Protein AF-A0A7J6SVW3-F1 (afdb_monomer_lite)

Sequence (316 aa):
EARQYRASSAKGVVKLRLVCRMKNTTDEPPAPLHPDLCCTFPLPIARCPMDVSCKRLHSVVDSRSIPSPIATLNELSSGVPDLGVMGLHAVHLSLFAITAFVVGAEQRPRMHFNDSTGELKILVFSDLHYGEGEDKDRRSDAFQRKMLEAEKPDMVVFNGDAYSDYSAPETCKGSGDCTEWFEAQWGRFTSAVRQLQIPYAFTLGNHDHLPAGVKPDGKSVITYDSTHSGWSLSREASPGVSGGSVYYVPVYENSTAKGRPTGVLWMLDSGKENCMGLKGWGCATEDQIEWFKSQADSDELKGVQGIVFVHIPLQE

Secondary structure (DSSP, 8-state):
------------EEEEEEEE-------PPPP---GGG-EEE-SS------------------------------------------------------------------EE--TTT-EEEEEEEE---BTS-HHHHHHHHHHHHHHHHHH--SEEEEES-SB-GGGS-HHHHHHT--HHHHHHHHHHHTHHHHHTT--EEEE--TTSSPPBTB---HHHHHHHHHHH-TTB---PPPTT-SSS--EEEEEESSTT--S--SEEEEEE---SB-GGG-SSB----HHHHHHHHHHHTSTTTTT-EEEEEESSPPP-

pLDDT: mean 72.82, std 28.17, range [21.48, 98.56]

InterPro domains:
  IPR004843 Calcineurin-like, phosphoesterase domain [PF00149] (120-227)
  IPR029052 Metallo-dependent phosphatase-like [G3DSA:3.60.21.10] (119-316)
  IPR029052 Metallo-dependent phosphatase-like [SSF56300] (119-314)

Structure (mmCIF, N/CA/C/O backbone):
data_AF-A0A7J6SVW3-F1
#
_entry.id   AF-A0A7J6SVW3-F1
#
loop_
_atom_site.group_PDB
_atom_site.id
_atom_site.type_symbol
_atom_site.label_atom_id
_atom_site.label_alt_id
_atom_site.label_comp_id
_atom_site.label_asym_id
_atom_site.label_entity_id
_atom_site.label_seq_id
_atom_site.pdbx_PDB_ins_code
_atom_site.Cartn_x
_atom_site.Cartn_y
_atom_site.Cartn_z
_atom_site.occupancy
_atom_site.B_iso_or_equiv
_atom_site.auth_seq_id
_atom_site.auth_comp_id
_atom_site.auth_asym_id
_atom_site.auth_atom_id
_atom_site.pdbx_PDB_model_num
ATOM 1 N N . GLU A 1 1 ? 9.008 -19.829 30.358 1.00 28.06 1 GLU A N 1
ATOM 2 C CA . GLU A 1 1 ? 7.898 -19.566 31.298 1.00 28.06 1 GLU A CA 1
ATOM 3 C C . GLU A 1 1 ? 7.010 -18.466 30.725 1.00 28.06 1 GLU A C 1
ATOM 5 O O . GLU A 1 1 ? 7.375 -17.302 30.783 1.00 28.06 1 GLU A O 1
ATOM 10 N N . ALA A 1 2 ? 5.899 -18.818 30.074 1.00 22.55 2 ALA A N 1
ATOM 11 C CA . ALA A 1 2 ? 4.993 -17.833 29.479 1.00 22.55 2 ALA A CA 1
ATOM 12 C C . ALA A 1 2 ? 3.789 -17.634 30.407 1.00 22.55 2 ALA A C 1
ATOM 14 O O . ALA A 1 2 ? 2.952 -18.523 30.556 1.00 22.55 2 ALA A O 1
ATOM 15 N N . ARG A 1 3 ? 3.731 -16.475 31.072 1.00 21.48 3 ARG A N 1
ATOM 16 C CA . ARG A 1 3 ? 2.563 -16.057 31.852 1.00 21.48 3 ARG A CA 1
ATOM 17 C C . ARG A 1 3 ? 1.426 -15.698 30.898 1.00 21.48 3 ARG A C 1
ATOM 19 O O . ARG A 1 3 ? 1.565 -14.834 30.040 1.00 21.48 3 ARG A O 1
ATOM 26 N N . GLN A 1 4 ? 0.301 -16.374 31.083 1.00 21.73 4 GLN A N 1
ATOM 27 C CA . GLN A 1 4 ? -0.950 -16.166 30.368 1.00 21.73 4 GLN A CA 1
ATOM 28 C C . GLN A 1 4 ? -1.568 -14.823 30.802 1.00 21.73 4 GLN A C 1
ATOM 30 O O . GLN A 1 4 ? -2.078 -14.708 31.914 1.00 21.73 4 GLN A O 1
ATOM 35 N N . TYR A 1 5 ? -1.537 -13.806 29.940 1.00 23.72 5 TYR A N 1
ATOM 36 C CA . TYR A 1 5 ? -2.405 -12.637 30.088 1.00 23.72 5 TYR A CA 1
ATOM 37 C C . TYR A 1 5 ? -3.711 -12.911 29.336 1.00 23.72 5 TYR A C 1
ATOM 39 O O . TYR A 1 5 ? -3.749 -12.922 28.108 1.00 23.72 5 TYR A O 1
ATOM 47 N N . ARG A 1 6 ? -4.797 -13.155 30.081 1.00 25.78 6 ARG A N 1
ATOM 48 C CA . ARG A 1 6 ? -6.164 -13.045 29.553 1.00 25.78 6 ARG A CA 1
ATOM 49 C C . ARG A 1 6 ? -6.477 -11.556 29.397 1.00 25.78 6 ARG A C 1
ATOM 51 O O . ARG A 1 6 ? -6.753 -10.894 30.392 1.00 25.78 6 ARG A O 1
ATOM 58 N N . ALA A 1 7 ? -6.446 -11.045 28.170 1.00 27.44 7 ALA A N 1
ATOM 59 C CA . ALA A 1 7 ? -7.097 -9.785 27.826 1.00 27.44 7 ALA A CA 1
ATOM 60 C C . ALA A 1 7 ? -8.502 -10.098 27.296 1.00 27.44 7 ALA A C 1
ATOM 62 O O . ALA A 1 7 ? -8.666 -10.833 26.323 1.00 27.44 7 ALA A O 1
ATOM 63 N N . SER A 1 8 ? -9.517 -9.604 28.003 1.00 30.91 8 SER A N 1
ATOM 64 C CA . SER A 1 8 ? -10.919 -9.701 27.616 1.00 30.91 8 SER A CA 1
ATOM 65 C C . SER A 1 8 ? -11.260 -8.718 26.494 1.00 30.91 8 SER A C 1
ATOM 67 O O . SER A 1 8 ? -10.759 -7.599 26.483 1.00 30.91 8 SER A O 1
ATOM 69 N N . SER A 1 9 ? -12.205 -9.146 25.652 1.00 34.72 9 SER A N 1
ATOM 70 C CA . SER A 1 9 ? -13.065 -8.366 24.749 1.00 34.72 9 SER A CA 1
ATOM 71 C C . SER A 1 9 ? -12.415 -7.640 23.563 1.00 34.72 9 SER A C 1
ATOM 73 O O . SER A 1 9 ? -12.318 -6.418 23.561 1.00 34.72 9 SER A O 1
ATOM 75 N N . ALA A 1 10 ? -12.135 -8.378 22.486 1.00 37.16 10 ALA A N 1
ATOM 76 C CA . ALA A 1 10 ? -12.295 -7.852 21.129 1.00 37.16 10 ALA A CA 1
ATOM 77 C C . ALA A 1 10 ? -13.561 -8.492 20.530 1.00 37.16 10 ALA A C 1
ATOM 79 O O . ALA A 1 10 ? -13.628 -9.710 20.378 1.00 37.16 10 ALA A O 1
ATOM 80 N N . LYS A 1 11 ? -14.607 -7.694 20.281 1.00 47.22 11 LYS A N 1
ATOM 81 C CA . LYS A 1 11 ? -15.905 -8.142 19.735 1.00 47.22 11 LYS A CA 1
ATOM 82 C C . LYS A 1 11 ? -15.939 -8.060 18.199 1.00 47.22 11 LYS A C 1
ATOM 84 O O . LYS A 1 11 ? -16.872 -7.503 17.636 1.00 47.22 11 LYS A O 1
ATOM 89 N N . GLY A 1 12 ? -14.929 -8.599 17.521 1.00 44.97 12 GLY A N 1
ATOM 90 C CA . GLY A 1 12 ? -14.892 -8.627 16.058 1.00 44.97 12 GLY A CA 1
ATOM 91 C C . GLY A 1 12 ? -14.112 -9.823 15.527 1.00 44.97 12 GLY A C 1
ATOM 92 O O . GLY A 1 12 ? -13.130 -10.240 16.140 1.00 44.97 12 GLY A O 1
ATOM 93 N N . VAL A 1 13 ? -14.559 -10.395 14.408 1.00 59.03 13 VAL A N 1
ATOM 94 C CA . VAL A 1 13 ? -13.894 -11.525 13.738 1.00 59.03 13 VAL A CA 1
ATOM 95 C C . VAL A 1 13 ? -13.326 -11.047 12.407 1.00 59.03 13 VAL A C 1
ATOM 97 O O . VAL A 1 13 ? -14.054 -10.544 11.556 1.00 59.03 13 VAL A O 1
ATOM 100 N N . VAL A 1 14 ? -12.022 -11.219 12.194 1.00 51.22 14 VAL A N 1
ATOM 101 C CA . VAL A 1 14 ? -11.419 -10.964 10.879 1.00 51.22 14 VAL A CA 1
ATOM 102 C C . VAL A 1 14 ? -11.479 -12.247 10.058 1.00 51.22 14 VAL A C 1
ATOM 104 O O . VAL A 1 14 ? -11.006 -13.298 10.499 1.00 51.22 14 VAL A O 1
ATOM 107 N N . LYS A 1 15 ? -12.056 -12.161 8.858 1.00 54.28 15 LYS A N 1
ATOM 108 C CA . LYS A 1 15 ? -12.012 -13.234 7.860 1.00 54.28 15 LYS A CA 1
ATOM 109 C C . LYS A 1 15 ? -11.012 -12.858 6.786 1.00 54.28 15 LYS A C 1
ATOM 111 O O . LYS A 1 15 ? -11.241 -11.923 6.017 1.00 54.28 15 LYS A O 1
ATOM 116 N N . LEU A 1 16 ? -9.914 -13.605 6.749 1.00 48.97 16 LEU A N 1
ATOM 117 C CA . LEU A 1 16 ? -8.880 -13.443 5.743 1.00 48.97 16 LEU A CA 1
ATOM 118 C C . LEU A 1 16 ? -9.050 -14.518 4.674 1.00 48.97 16 LEU A C 1
ATOM 120 O O . LEU A 1 16 ? -9.064 -15.714 4.977 1.00 48.97 16 LEU A O 1
ATOM 124 N N . ARG A 1 17 ? -9.143 -14.085 3.419 1.00 56.34 17 ARG A N 1
ATOM 125 C CA . ARG A 1 17 ? -9.023 -14.972 2.265 1.00 56.34 17 ARG A CA 1
ATOM 126 C C . ARG A 1 17 ? -7.822 -14.522 1.445 1.00 56.34 17 ARG A C 1
ATOM 128 O O . ARG A 1 17 ? -7.855 -13.473 0.801 1.00 56.34 17 ARG A O 1
ATOM 135 N N . LEU A 1 18 ? -6.753 -15.313 1.525 1.00 50.59 18 LEU A N 1
ATOM 136 C CA . LEU A 1 18 ? -5.546 -15.109 0.735 1.00 50.59 18 LEU A CA 1
ATOM 137 C C . LEU A 1 18 ? -5.783 -15.660 -0.670 1.00 50.59 18 LEU A C 1
ATOM 139 O O . LEU A 1 18 ? -6.175 -16.818 -0.826 1.00 50.59 18 LEU A O 1
ATOM 143 N N . VAL A 1 19 ? -5.552 -14.833 -1.684 1.00 52.00 19 VAL A N 1
ATOM 144 C CA . VAL A 1 19 ? -5.755 -15.214 -3.076 1.00 52.00 19 VAL A CA 1
ATOM 145 C C . VAL A 1 19 ? -4.479 -14.925 -3.860 1.00 52.00 19 VAL A C 1
ATOM 147 O O . VAL A 1 19 ? -4.214 -13.797 -4.266 1.00 52.00 19 VAL A O 1
ATOM 150 N N . CYS A 1 20 ? -3.680 -15.970 -4.072 1.00 39.56 20 CYS A N 1
ATOM 151 C CA . CYS A 1 20 ? -2.433 -15.897 -4.833 1.00 39.56 20 CYS A CA 1
ATOM 152 C C . CYS A 1 20 ? -2.634 -16.428 -6.256 1.00 39.56 20 CYS A C 1
ATOM 154 O O . CYS A 1 20 ? -3.294 -17.452 -6.467 1.00 39.56 20 CYS A O 1
ATOM 156 N N . ARG A 1 21 ? -2.015 -15.773 -7.241 1.00 39.91 21 ARG A N 1
ATOM 157 C CA . ARG A 1 21 ? -1.905 -16.306 -8.602 1.00 39.91 21 ARG A CA 1
ATOM 158 C C . ARG A 1 21 ? -0.753 -17.310 -8.645 1.00 39.91 21 ARG A C 1
ATOM 160 O O . ARG A 1 21 ? 0.403 -16.932 -8.503 1.00 39.91 21 ARG A O 1
ATOM 167 N N . MET A 1 22 ? -1.039 -18.593 -8.874 1.00 30.12 22 MET A N 1
ATOM 168 C CA . MET A 1 22 ? 0.035 -19.567 -9.102 1.00 30.12 22 MET A CA 1
ATOM 169 C C . MET A 1 22 ? 0.735 -19.282 -10.436 1.00 30.12 22 MET A C 1
ATOM 171 O O . MET A 1 22 ? 0.109 -19.253 -11.498 1.00 30.12 22 MET A O 1
ATOM 175 N N . LYS A 1 23 ? 2.054 -19.092 -10.380 1.00 31.28 23 LYS A N 1
ATOM 176 C CA . LYS A 1 23 ? 2.930 -18.961 -11.546 1.00 31.28 23 LYS A CA 1
ATOM 177 C C . LYS A 1 23 ? 3.113 -20.355 -12.173 1.00 31.28 23 LYS A C 1
ATOM 179 O O . LYS A 1 23 ? 4.082 -21.034 -11.862 1.00 31.28 23 LYS A O 1
ATOM 184 N N . ASN A 1 24 ? 2.182 -20.824 -13.017 1.00 39.78 24 ASN A N 1
ATOM 185 C CA . ASN A 1 24 ? 2.558 -21.732 -14.111 1.00 39.78 24 ASN A CA 1
ATOM 186 C C . ASN A 1 24 ? 1.546 -21.877 -15.261 1.00 39.78 24 ASN A C 1
ATOM 188 O O . ASN A 1 24 ? 0.360 -22.122 -15.080 1.00 39.78 24 ASN A O 1
ATOM 192 N N . THR A 1 25 ? 2.128 -21.730 -16.449 1.00 41.03 25 THR A N 1
ATOM 193 C CA . THR A 1 25 ? 1.867 -22.370 -17.745 1.00 41.03 25 THR A CA 1
ATOM 194 C C . THR A 1 25 ? 0.800 -23.476 -17.784 1.00 41.03 25 THR A C 1
ATOM 196 O O . THR A 1 25 ? 1.071 -24.625 -17.460 1.00 41.03 25 THR A O 1
ATOM 199 N N . THR A 1 26 ? -0.408 -23.153 -18.244 1.00 36.66 26 THR A N 1
ATOM 200 C CA . THR A 1 26 ? -1.247 -23.923 -19.198 1.00 36.66 26 THR A CA 1
ATOM 201 C C . THR A 1 26 ? -2.630 -23.269 -19.283 1.00 36.66 26 THR A C 1
ATOM 203 O O . THR A 1 26 ? -3.116 -22.703 -18.307 1.00 36.66 26 THR A O 1
ATOM 206 N N . ASP A 1 27 ? -3.235 -23.293 -20.471 1.00 37.44 27 ASP A N 1
ATOM 207 C CA . ASP A 1 27 ? -4.508 -22.641 -20.826 1.00 37.44 27 ASP A CA 1
ATOM 208 C C . ASP A 1 27 ? -5.762 -23.323 -20.236 1.00 37.44 27 ASP A C 1
ATOM 210 O O . ASP A 1 27 ? -6.804 -23.394 -20.888 1.00 37.44 27 ASP A O 1
ATOM 214 N N . GLU A 1 28 ? -5.700 -23.824 -19.001 1.00 33.78 28 GLU A N 1
ATOM 215 C CA . GLU A 1 28 ? -6.881 -24.360 -18.319 1.00 33.78 28 GLU A CA 1
ATOM 216 C C . GLU A 1 28 ? -7.498 -23.331 -17.356 1.00 33.78 28 GLU A C 1
ATOM 218 O O . GLU A 1 28 ? -6.779 -22.600 -16.664 1.00 33.78 28 GLU A O 1
ATOM 223 N N . PRO A 1 29 ? -8.842 -23.240 -17.287 1.00 33.53 29 PRO A N 1
ATOM 224 C CA . PRO A 1 29 ? -9.504 -22.414 -16.289 1.00 33.53 29 PRO A CA 1
ATOM 225 C C . PRO A 1 29 ? -9.157 -22.931 -14.883 1.00 33.53 29 PRO A C 1
ATOM 227 O O . PRO A 1 29 ? -9.152 -24.144 -14.667 1.00 33.53 29 PRO A O 1
ATOM 230 N N . PRO A 1 30 ? -8.897 -22.046 -13.902 1.00 37.75 30 PRO A N 1
ATOM 231 C CA . PRO A 1 30 ? -8.592 -22.480 -12.547 1.00 37.75 30 PRO A CA 1
ATOM 232 C C . PRO A 1 30 ? -9.765 -23.294 -11.994 1.00 37.75 30 PRO A C 1
ATOM 234 O O . PRO A 1 30 ? -10.906 -22.817 -11.967 1.00 37.75 30 PRO A O 1
ATOM 237 N N . ALA A 1 31 ? -9.481 -24.522 -11.552 1.00 32.53 31 ALA A N 1
ATOM 238 C CA . ALA A 1 31 ? -10.431 -25.319 -10.789 1.00 32.53 31 ALA A CA 1
ATOM 239 C C . ALA A 1 31 ? -10.893 -24.516 -9.556 1.00 32.53 31 ALA A C 1
ATOM 241 O O . ALA A 1 31 ? -10.090 -23.773 -8.979 1.00 32.53 31 ALA A O 1
ATOM 242 N N . PRO A 1 32 ? -12.166 -24.628 -9.134 1.00 32.53 32 PRO A N 1
ATOM 243 C CA . PRO A 1 32 ? -12.613 -23.997 -7.902 1.00 32.53 32 PRO A CA 1
ATOM 244 C C . PRO A 1 32 ? -11.759 -24.514 -6.737 1.00 32.53 32 PRO A C 1
ATOM 246 O O . PRO A 1 32 ? -11.792 -25.697 -6.403 1.00 32.53 32 PRO A O 1
ATOM 249 N N . LEU A 1 33 ? -10.962 -23.620 -6.148 1.00 37.72 33 LEU A N 1
ATOM 250 C CA . LEU A 1 33 ? -10.212 -23.899 -4.928 1.00 37.72 33 LEU A CA 1
ATOM 251 C C . LEU A 1 33 ? -11.204 -24.230 -3.805 1.00 37.72 33 LEU A C 1
ATOM 253 O O . LEU A 1 33 ? -12.215 -23.546 -3.630 1.00 37.72 33 LEU A O 1
ATOM 257 N N . HIS A 1 34 ? -10.906 -25.313 -3.085 1.00 31.50 34 HIS A N 1
ATOM 258 C CA . HIS A 1 34 ? -11.719 -25.880 -2.010 1.00 31.50 34 HIS A CA 1
ATOM 259 C C . HIS A 1 34 ? -12.142 -24.790 -0.997 1.00 31.50 34 HIS A C 1
ATOM 261 O O . HIS A 1 34 ? -11.327 -23.921 -0.671 1.00 31.50 34 HIS A O 1
ATOM 267 N N . PRO A 1 35 ? -13.378 -24.816 -0.461 1.00 32.94 35 PRO A N 1
ATOM 268 C CA . PRO A 1 35 ? -13.885 -23.807 0.482 1.00 32.94 35 PRO A CA 1
ATOM 269 C C . PRO A 1 35 ? -13.063 -23.648 1.781 1.00 32.94 35 PRO A C 1
ATOM 271 O O . PRO A 1 35 ? -13.247 -22.659 2.488 1.00 32.94 35 PRO A O 1
ATOM 274 N N . ASP A 1 36 ? -12.116 -24.548 2.057 1.00 30.86 36 ASP A N 1
ATOM 275 C CA . ASP A 1 36 ? -11.343 -24.606 3.306 1.00 30.86 36 ASP A CA 1
ATOM 276 C C . ASP A 1 36 ? -10.086 -23.712 3.352 1.00 30.86 36 ASP A C 1
ATOM 278 O O . ASP A 1 36 ? -9.366 -23.721 4.344 1.00 30.86 36 ASP A O 1
ATOM 282 N N . LEU A 1 37 ? -9.832 -22.878 2.336 1.00 33.72 37 LEU A N 1
ATOM 283 C CA . LEU A 1 37 ? -8.827 -21.793 2.408 1.00 33.72 37 LEU A CA 1
ATOM 284 C C . LEU A 1 37 ? -9.374 -20.503 3.055 1.00 33.72 37 LEU A C 1
ATOM 286 O O . LEU A 1 37 ? -8.798 -19.424 2.926 1.00 33.72 37 LEU A O 1
ATOM 290 N N . CYS A 1 38 ? -10.511 -20.597 3.746 1.00 28.31 38 CYS A N 1
ATOM 291 C CA . CYS A 1 38 ? -11.026 -19.539 4.606 1.00 28.31 38 CYS A CA 1
ATOM 292 C C . CYS A 1 38 ? -10.382 -19.654 5.983 1.00 28.31 38 CYS A C 1
ATOM 294 O O . CYS A 1 38 ? -10.762 -20.502 6.790 1.00 28.31 38 CYS A O 1
ATOM 296 N N . CYS A 1 39 ? -9.439 -18.770 6.288 1.00 32.94 39 CYS A N 1
ATOM 297 C CA . CYS A 1 39 ? -8.934 -18.690 7.640 1.00 32.94 39 CYS A CA 1
ATOM 298 C C . CYS A 1 39 ? -9.837 -17.786 8.496 1.00 32.94 39 CYS A C 1
ATOM 300 O O . CYS A 1 39 ? -9.802 -16.559 8.399 1.00 32.94 39 CYS A O 1
ATOM 302 N N . THR A 1 40 ? -10.667 -18.398 9.343 1.00 30.45 40 THR A N 1
ATOM 303 C CA . THR A 1 40 ? -11.365 -17.725 10.449 1.00 30.45 40 THR A CA 1
ATOM 304 C C . THR A 1 40 ? -10.508 -17.819 11.704 1.00 30.45 40 THR A C 1
ATOM 306 O O . THR A 1 40 ? -10.342 -18.912 12.245 1.00 30.45 40 THR A O 1
ATOM 309 N N . PHE A 1 41 ? -9.973 -16.695 12.182 1.00 34.81 41 PHE A N 1
ATOM 310 C CA . PHE A 1 41 ? -9.073 -16.689 13.335 1.00 34.81 41 PHE A CA 1
ATOM 311 C C . PHE A 1 41 ? -9.654 -15.896 14.515 1.00 34.81 41 PHE A C 1
ATOM 313 O O . PHE A 1 41 ? -9.773 -14.673 14.427 1.00 34.81 41 PHE A O 1
ATOM 320 N N . PRO A 1 42 ? -9.959 -16.542 15.655 1.00 32.62 42 PRO A N 1
ATOM 321 C CA . PRO A 1 42 ? -9.926 -15.864 16.942 1.00 32.62 42 PRO A CA 1
ATOM 322 C C . PRO A 1 42 ? -8.455 -15.683 17.348 1.00 32.62 42 PRO A C 1
ATOM 324 O O . PRO A 1 42 ? -7.716 -16.651 17.510 1.00 32.62 42 PRO A O 1
ATOM 327 N N . LEU A 1 43 ? -8.009 -14.437 17.481 1.00 36.34 43 LEU A N 1
ATOM 328 C CA . LEU A 1 43 ? -6.659 -14.084 17.942 1.00 36.34 43 LEU A CA 1
ATOM 329 C C . LEU A 1 43 ? -6.466 -14.628 19.378 1.00 36.34 43 LEU A C 1
ATOM 331 O O . LEU A 1 43 ? -7.311 -14.347 20.232 1.00 36.34 43 LEU A O 1
ATOM 335 N N . PRO A 1 44 ? -5.412 -15.424 19.671 1.00 39.22 44 PRO A N 1
ATOM 336 C CA . PRO A 1 44 ? -4.023 -14.987 19.524 1.00 39.22 44 PRO A CA 1
ATOM 337 C C . PRO A 1 44 ? -3.077 -16.054 18.925 1.00 39.22 44 PRO A C 1
ATOM 339 O O . PRO A 1 44 ? -2.983 -17.165 19.428 1.00 39.22 44 PRO A O 1
ATOM 342 N N . ILE A 1 45 ? -2.300 -15.656 17.911 1.00 37.81 45 ILE A N 1
ATOM 343 C CA . ILE A 1 45 ? -1.120 -16.357 17.357 1.00 37.81 45 ILE A CA 1
ATOM 344 C C . ILE A 1 45 ? -1.382 -17.796 16.863 1.00 37.81 45 ILE A C 1
ATOM 346 O O . ILE A 1 45 ? -1.357 -18.753 17.634 1.00 37.81 45 ILE A O 1
ATOM 350 N N . ALA A 1 46 ? -1.485 -17.978 15.543 1.00 30.66 46 ALA A N 1
ATOM 351 C CA . ALA A 1 46 ? -1.298 -19.285 14.910 1.00 30.66 46 ALA A CA 1
ATOM 352 C C . ALA A 1 46 ? -0.710 -19.149 13.495 1.00 30.66 46 ALA A C 1
ATOM 354 O O . ALA A 1 46 ? -1.116 -18.284 12.724 1.00 30.66 46 ALA A O 1
ATOM 355 N N . ARG A 1 47 ? 0.271 -20.010 13.194 1.00 36.25 47 ARG A N 1
ATOM 356 C CA . ARG A 1 47 ? 0.970 -20.151 11.906 1.00 36.25 47 ARG A CA 1
ATOM 357 C C . ARG A 1 47 ? 0.079 -20.865 10.882 1.00 36.25 47 ARG A C 1
ATOM 359 O O . ARG A 1 47 ? -0.617 -21.810 11.251 1.00 36.25 47 ARG A O 1
ATOM 366 N N . CYS A 1 48 ? 0.169 -20.492 9.606 1.00 28.12 48 CYS A N 1
ATOM 367 C CA . CYS A 1 48 ? -0.333 -21.331 8.514 1.00 28.12 48 CYS A CA 1
ATOM 368 C C . CYS A 1 48 ? 0.637 -22.504 8.283 1.00 28.12 48 CYS A C 1
ATOM 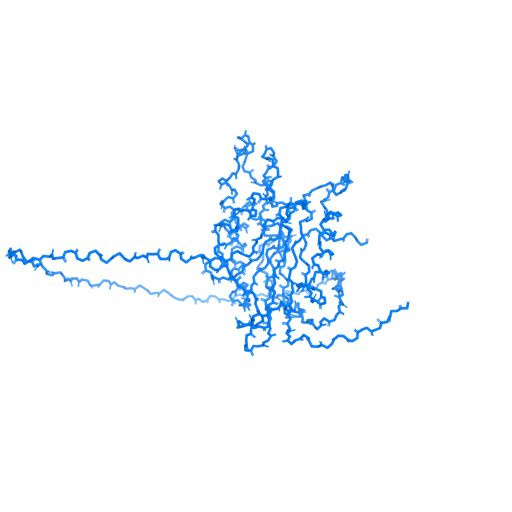370 O O . CYS A 1 48 ? 1.824 -22.256 8.074 1.00 28.12 48 CYS A O 1
ATOM 372 N N . PRO A 1 49 ? 0.183 -23.769 8.294 1.00 28.53 49 PRO A N 1
ATOM 373 C CA . PRO A 1 49 ? 1.014 -24.882 7.857 1.00 28.53 49 PRO A CA 1
ATOM 374 C C . PRO A 1 49 ? 1.110 -24.862 6.325 1.00 28.53 49 PRO A C 1
ATOM 376 O O . PRO A 1 49 ? 0.168 -25.242 5.633 1.00 28.53 49 PRO A O 1
ATOM 379 N N . MET A 1 50 ? 2.243 -24.411 5.785 1.00 29.59 50 MET A N 1
ATOM 380 C CA . MET A 1 50 ? 2.611 -24.699 4.398 1.00 29.59 50 MET A CA 1
ATOM 381 C C . MET A 1 50 ? 3.310 -26.056 4.348 1.00 29.59 50 MET A C 1
ATOM 383 O O . MET A 1 50 ? 4.527 -26.141 4.449 1.00 29.59 50 MET A O 1
ATOM 387 N N . ASP A 1 51 ? 2.531 -27.123 4.193 1.00 28.89 51 ASP A N 1
ATOM 388 C CA . ASP A 1 51 ? 3.059 -28.387 3.685 1.00 28.89 51 ASP A CA 1
ATOM 389 C C . ASP A 1 51 ? 1.994 -29.062 2.815 1.00 28.89 51 ASP A C 1
ATOM 391 O O . ASP A 1 51 ? 1.080 -29.723 3.307 1.00 28.89 51 ASP A O 1
ATOM 395 N N . VAL A 1 52 ? 2.065 -28.844 1.499 1.00 29.72 52 VAL A N 1
ATOM 396 C CA . VAL A 1 52 ? 1.299 -29.641 0.534 1.00 29.72 52 VAL A CA 1
ATOM 397 C C . VAL A 1 52 ? 2.256 -30.160 -0.527 1.00 29.72 52 VAL A C 1
ATOM 399 O O . VAL A 1 52 ? 2.470 -29.572 -1.585 1.00 29.72 52 VAL A O 1
ATOM 402 N N . SER A 1 53 ? 2.841 -31.311 -0.206 1.00 24.14 53 SER A N 1
ATOM 403 C CA . SER A 1 53 ? 3.541 -32.175 -1.145 1.00 24.14 53 SER A CA 1
ATOM 404 C C . SER A 1 53 ? 2.579 -32.633 -2.252 1.00 24.14 53 SER A C 1
ATOM 406 O O . SER A 1 53 ? 1.536 -33.240 -2.003 1.00 24.14 53 SER A O 1
ATOM 408 N N . CYS A 1 54 ? 2.928 -32.316 -3.496 1.00 22.84 54 CYS A N 1
ATOM 409 C CA . CYS A 1 54 ? 2.122 -32.563 -4.683 1.00 22.84 54 CYS A CA 1
ATOM 410 C C . CYS A 1 54 ? 2.122 -34.065 -5.036 1.00 22.84 54 CYS A C 1
ATOM 412 O O . CYS A 1 54 ? 3.128 -34.599 -5.506 1.00 22.84 54 CYS A O 1
ATOM 414 N N . LYS A 1 55 ? 0.998 -34.768 -4.831 1.00 23.23 55 LYS A N 1
ATOM 415 C CA . LYS A 1 55 ? 0.779 -36.123 -5.369 1.00 23.23 55 LYS A CA 1
ATOM 416 C C . LYS A 1 55 ? -0.298 -36.101 -6.450 1.00 23.23 55 LYS A C 1
ATOM 418 O O . LYS A 1 55 ? -1.451 -35.774 -6.194 1.00 23.23 55 LYS A O 1
ATOM 423 N N . ARG A 1 56 ? 0.121 -36.483 -7.663 1.00 24.53 56 ARG A N 1
ATOM 424 C CA . ARG A 1 56 ? -0.707 -36.696 -8.858 1.00 24.53 56 ARG A CA 1
ATOM 425 C C . ARG A 1 56 ? -1.887 -37.618 -8.560 1.00 24.53 56 ARG A C 1
ATOM 427 O O . ARG A 1 56 ? -1.681 -38.741 -8.104 1.00 24.53 56 ARG A O 1
ATOM 434 N N . LEU A 1 57 ? -3.079 -37.199 -8.964 1.00 23.55 57 LEU A N 1
ATOM 435 C CA . LEU A 1 57 ? -4.207 -38.090 -9.217 1.00 23.55 57 LEU A CA 1
ATOM 436 C C . LEU A 1 57 ? -4.675 -37.868 -10.656 1.00 23.55 57 LEU A C 1
ATOM 438 O O . LEU A 1 57 ? -5.121 -36.789 -11.029 1.00 23.55 57 LEU A O 1
ATOM 442 N N . HIS A 1 58 ? -4.495 -38.906 -11.472 1.00 25.67 58 HIS A N 1
ATOM 443 C CA . HIS A 1 58 ? -5.099 -39.038 -12.791 1.00 25.67 58 HIS A CA 1
ATOM 444 C C . HIS A 1 58 ? -6.590 -39.358 -12.630 1.00 25.67 58 HIS A C 1
ATOM 446 O O . HIS A 1 58 ? -6.911 -40.343 -11.970 1.00 25.67 58 HIS A O 1
ATOM 452 N N . SER A 1 59 ? -7.472 -38.642 -13.331 1.00 24.75 59 SER A N 1
ATOM 453 C CA . SER A 1 59 ? -8.685 -39.251 -13.893 1.00 24.75 59 SER A CA 1
ATOM 454 C C . SER A 1 59 ? -9.307 -38.391 -14.995 1.00 24.75 59 SER A C 1
ATOM 456 O O . SER A 1 59 ? -9.598 -37.215 -14.808 1.00 24.75 59 SER A O 1
ATOM 458 N N . VAL A 1 60 ? -9.501 -39.054 -16.129 1.00 25.58 60 VAL A N 1
ATOM 459 C CA . VAL A 1 60 ? -10.219 -38.699 -17.361 1.00 25.58 60 VAL A CA 1
ATOM 460 C C . VAL A 1 60 ? -11.724 -38.567 -17.107 1.00 25.58 60 VAL A C 1
ATOM 462 O O . VAL A 1 60 ? -12.222 -39.458 -16.433 1.00 25.58 60 VAL A O 1
ATOM 465 N N . VAL A 1 61 ? -12.435 -37.594 -17.717 1.00 24.20 61 VAL A N 1
ATOM 466 C CA . VAL A 1 61 ? -13.771 -37.767 -18.360 1.00 24.20 61 VAL A CA 1
ATOM 467 C C . VAL A 1 61 ? -14.009 -36.691 -19.448 1.00 24.20 61 VAL A C 1
ATOM 469 O O . VAL A 1 61 ? -13.557 -35.557 -19.344 1.00 24.20 61 VAL A O 1
ATOM 472 N N . ASP A 1 62 ? -14.703 -37.155 -20.489 1.00 23.59 62 ASP A N 1
ATOM 473 C CA . ASP A 1 62 ? -15.046 -36.681 -21.835 1.00 23.59 62 ASP A CA 1
ATOM 474 C C . ASP A 1 62 ? -16.159 -35.590 -21.928 1.00 23.59 62 ASP A C 1
ATOM 476 O O . ASP A 1 62 ? -16.697 -35.104 -20.939 1.00 23.59 62 ASP A O 1
ATOM 480 N N . SER A 1 63 ? -16.472 -35.231 -23.174 1.00 25.78 63 SER A N 1
ATOM 481 C CA . SER A 1 63 ? -16.962 -33.995 -23.794 1.00 25.78 63 SER A CA 1
ATOM 482 C C . SER A 1 63 ? -18.476 -33.895 -24.106 1.00 25.78 63 SER A C 1
ATOM 484 O O . SER A 1 63 ? -19.191 -34.895 -24.085 1.00 25.78 63 SER A O 1
ATOM 486 N N . ARG A 1 64 ? -18.879 -32.689 -24.590 1.00 23.77 64 ARG A N 1
ATOM 487 C CA . ARG A 1 64 ? -20.130 -32.266 -25.311 1.00 23.77 64 ARG A CA 1
ATOM 488 C C . ARG A 1 64 ? -21.254 -31.748 -24.381 1.00 23.77 64 ARG A C 1
ATOM 490 O O . ARG A 1 64 ? -21.441 -32.300 -23.312 1.00 23.77 64 ARG A O 1
ATOM 497 N N . SER A 1 65 ? -22.028 -30.680 -24.650 1.00 25.66 65 SER A N 1
ATOM 498 C CA . SER A 1 65 ? -22.544 -30.072 -25.900 1.00 25.66 65 SER A CA 1
ATOM 499 C C . SER A 1 65 ? -23.175 -28.662 -25.677 1.00 25.66 65 SER A C 1
ATOM 501 O O . SER A 1 65 ? -23.668 -28.363 -24.596 1.00 25.66 65 SER A O 1
ATOM 503 N N . ILE A 1 66 ? -23.175 -27.853 -26.752 1.00 26.45 66 ILE A N 1
ATOM 504 C CA . ILE A 1 66 ? -23.779 -26.516 -27.079 1.00 26.45 66 ILE A CA 1
ATOM 505 C C . ILE A 1 66 ? -25.347 -26.634 -27.157 1.00 26.45 66 ILE A C 1
ATOM 507 O O . ILE A 1 66 ? -25.757 -27.779 -27.371 1.00 26.45 66 ILE A O 1
ATOM 511 N N . PRO A 1 67 ? -26.257 -25.603 -27.029 1.00 32.22 67 PRO A N 1
ATOM 512 C CA . PRO A 1 67 ? -26.275 -24.331 -27.796 1.00 32.22 67 PRO A CA 1
ATOM 513 C C . PRO A 1 67 ? -26.893 -23.023 -27.221 1.00 32.22 67 PRO A C 1
ATOM 515 O O . PRO A 1 67 ? -27.624 -23.000 -26.237 1.00 32.22 67 PRO A O 1
ATOM 518 N N . SER A 1 68 ? -26.591 -21.927 -27.943 1.00 28.69 68 SER A N 1
ATOM 519 C CA . SER A 1 68 ? -27.150 -20.554 -27.902 1.00 28.69 68 SER A CA 1
ATOM 520 C C . SER A 1 68 ? -28.602 -20.444 -28.413 1.00 28.69 68 SER A C 1
ATOM 522 O O . SER A 1 68 ? -29.107 -21.388 -29.024 1.00 28.69 68 SER A O 1
ATOM 524 N N . PRO A 1 69 ? -29.236 -19.254 -28.295 1.00 33.22 69 PRO A N 1
ATOM 525 C CA . PRO A 1 69 ? -29.668 -18.567 -29.523 1.00 33.22 69 PRO A CA 1
ATOM 526 C C . PRO A 1 69 ? -29.584 -17.021 -29.528 1.00 33.22 69 PRO A C 1
ATOM 528 O O . PRO A 1 69 ? -29.518 -16.349 -28.503 1.00 33.22 69 PRO A O 1
ATOM 531 N N . ILE A 1 70 ? -29.613 -16.514 -30.764 1.00 27.62 70 ILE A N 1
ATOM 532 C CA . ILE A 1 70 ? -29.677 -15.132 -31.267 1.00 27.62 70 ILE A CA 1
ATOM 533 C C . ILE A 1 70 ? -31.129 -14.615 -31.248 1.00 27.62 70 ILE A C 1
ATOM 535 O O . ILE A 1 70 ? -32.037 -15.389 -31.547 1.00 27.62 70 ILE A O 1
ATOM 539 N N . ALA A 1 71 ? -31.339 -13.306 -31.049 1.00 28.08 71 ALA A N 1
ATOM 540 C CA . ALA A 1 71 ? -32.473 -12.578 -31.635 1.00 28.08 71 ALA A CA 1
ATOM 541 C C . ALA A 1 71 ? -32.152 -11.081 -31.833 1.00 28.08 71 ALA A C 1
ATOM 543 O O . ALA A 1 71 ? -31.794 -10.375 -30.895 1.00 28.08 71 ALA A O 1
ATOM 544 N N . THR A 1 72 ? -32.290 -10.622 -33.075 1.00 29.05 72 THR A N 1
ATOM 545 C CA . THR A 1 72 ? -32.368 -9.229 -33.548 1.00 29.05 72 THR A CA 1
ATOM 546 C C . THR A 1 72 ? -33.831 -8.770 -33.603 1.00 29.05 72 THR A C 1
ATOM 548 O O . THR A 1 72 ? -34.702 -9.618 -33.778 1.00 29.05 72 THR A O 1
ATOM 551 N N . LEU A 1 73 ? -34.101 -7.453 -33.533 1.00 28.27 73 LEU A N 1
ATOM 552 C CA . LEU A 1 73 ? -35.139 -6.749 -34.320 1.00 28.27 73 LEU A CA 1
ATOM 553 C C . LEU A 1 73 ? -35.094 -5.213 -34.128 1.00 28.27 73 LEU A C 1
ATOM 555 O O . LEU A 1 73 ? -34.559 -4.709 -33.146 1.00 28.27 73 LEU A O 1
ATOM 559 N N . ASN A 1 74 ? -35.633 -4.522 -35.137 1.00 28.50 74 ASN A N 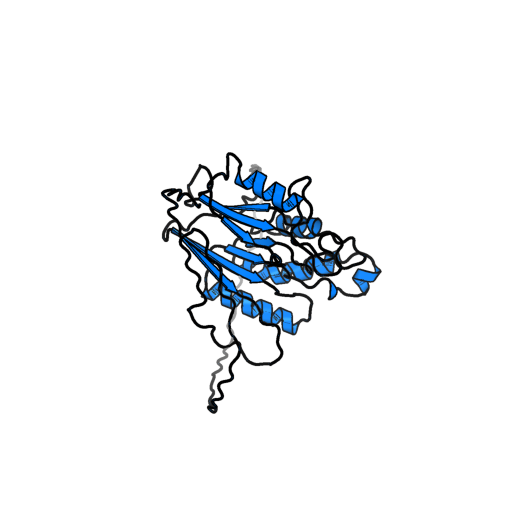1
ATOM 560 C CA . ASN A 1 74 ? -35.399 -3.142 -35.585 1.00 28.50 74 ASN A CA 1
ATOM 561 C C . ASN A 1 74 ? -36.304 -2.041 -34.979 1.00 28.50 74 ASN A C 1
ATOM 563 O O . ASN A 1 74 ? -37.396 -2.313 -34.494 1.00 28.50 74 ASN A O 1
ATOM 567 N N . GLU A 1 75 ? -35.802 -0.807 -35.142 1.00 30.53 75 GLU A N 1
ATOM 568 C CA . GLU A 1 75 ? -36.401 0.530 -35.382 1.00 30.53 75 GLU A CA 1
ATOM 569 C C . GLU A 1 75 ? -37.913 0.829 -35.258 1.00 30.53 75 GLU A C 1
ATOM 571 O O . GLU A 1 75 ? -38.752 0.103 -35.779 1.00 30.53 75 GLU A O 1
ATOM 576 N N . LEU A 1 76 ? -38.204 2.045 -34.745 1.00 28.20 76 LEU A N 1
ATOM 577 C CA . LEU A 1 76 ? -39.234 3.029 -35.176 1.00 28.20 76 LEU A CA 1
ATOM 578 C C . LEU A 1 76 ? -39.012 4.331 -34.355 1.00 28.20 76 LEU A C 1
ATOM 580 O O . LEU A 1 76 ? -39.091 4.303 -33.134 1.00 28.20 76 LEU A O 1
ATOM 584 N N . SER A 1 77 ? -38.445 5.407 -34.915 1.00 26.11 77 SER A N 1
ATOM 585 C CA . SER A 1 77 ? -39.060 6.518 -35.676 1.00 26.11 77 SER A CA 1
ATOM 586 C C . SER A 1 77 ? -39.830 7.590 -34.869 1.00 26.11 77 SER A C 1
ATOM 588 O O . SER A 1 77 ? -40.897 7.336 -34.320 1.00 26.11 77 SER A O 1
ATOM 590 N N . SER A 1 78 ? -39.341 8.833 -35.024 1.00 28.36 78 SER A N 1
ATOM 591 C CA . SER A 1 78 ? -40.052 10.129 -35.124 1.00 28.36 78 SER A CA 1
ATOM 592 C C . SER A 1 78 ? -40.541 10.887 -33.876 1.00 28.36 78 SER A C 1
ATOM 594 O O . SER A 1 78 ? -41.278 10.366 -33.049 1.00 28.36 78 SER A O 1
ATOM 596 N N . GLY A 1 79 ? -40.226 12.195 -33.849 1.00 28.77 79 GLY A N 1
ATOM 597 C CA . GLY A 1 79 ? -41.062 13.217 -33.203 1.00 28.77 79 GLY A CA 1
ATOM 598 C C . GLY A 1 79 ? -40.317 14.362 -32.507 1.00 28.77 79 GLY A C 1
ATOM 599 O O . GLY A 1 79 ? -40.176 14.340 -31.292 1.00 28.77 79 GLY A O 1
ATOM 600 N N . VAL A 1 80 ? -39.921 15.402 -33.249 1.00 33.69 80 VAL A N 1
ATOM 601 C CA . VAL A 1 80 ? -39.610 16.740 -32.703 1.00 33.69 80 VAL A CA 1
ATOM 602 C C . VAL A 1 80 ? -40.660 17.714 -33.234 1.00 33.69 80 VAL A C 1
ATOM 604 O O . VAL A 1 80 ? -40.944 17.668 -34.434 1.00 33.69 80 VAL A O 1
ATOM 607 N N . PRO A 1 81 ? -41.182 18.630 -32.403 1.00 37.09 81 PRO A N 1
ATOM 608 C CA . PRO A 1 81 ? -41.646 19.910 -32.898 1.00 37.09 81 PRO A CA 1
ATOM 609 C C . PRO A 1 81 ? -40.862 21.091 -32.314 1.00 37.09 81 PRO A C 1
ATOM 611 O O . PRO A 1 81 ? -4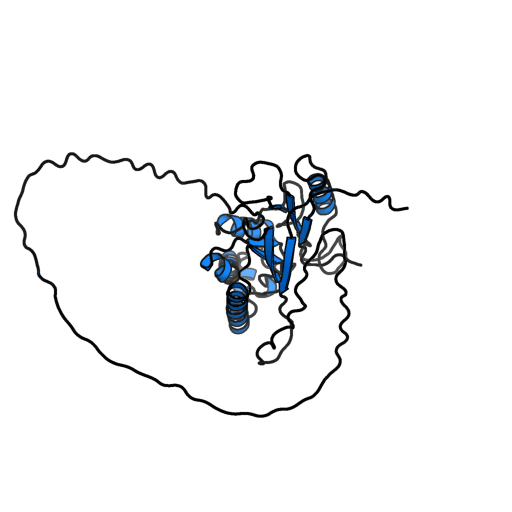0.464 21.133 -31.152 1.00 37.09 81 PRO A O 1
ATOM 614 N N . ASP A 1 82 ? -40.689 22.031 -33.228 1.00 31.25 82 ASP A N 1
ATOM 615 C CA . ASP A 1 82 ? -40.108 23.363 -33.181 1.00 31.25 82 ASP A CA 1
ATOM 616 C C . ASP A 1 82 ? -40.985 24.331 -32.356 1.00 31.25 82 ASP A C 1
ATOM 618 O O . ASP A 1 82 ? -42.214 24.210 -32.366 1.00 31.25 82 ASP A O 1
ATOM 622 N N . LEU A 1 83 ? -40.391 25.310 -31.665 1.00 35.53 83 LEU A N 1
ATOM 623 C CA . LEU A 1 83 ? -41.134 26.382 -30.985 1.00 35.53 83 LEU A CA 1
ATOM 624 C C . LEU A 1 83 ? -40.412 27.724 -31.143 1.00 35.53 83 LEU A C 1
ATOM 626 O O . LEU A 1 83 ? -39.293 27.932 -30.676 1.00 35.53 83 LEU A O 1
ATOM 630 N N . GLY A 1 84 ? -41.112 28.609 -31.852 1.00 30.00 84 GLY A N 1
ATOM 631 C CA . GLY A 1 84 ? -40.680 29.911 -32.328 1.00 30.00 84 GLY A CA 1
ATOM 632 C C . GLY A 1 84 ? -40.395 30.974 -31.265 1.00 30.00 84 GLY A C 1
ATOM 633 O O . GLY A 1 84 ? -40.849 30.943 -30.124 1.00 30.00 84 GLY A O 1
ATOM 634 N N . VAL A 1 85 ? -39.649 31.965 -31.741 1.00 36.84 85 VAL A N 1
ATOM 635 C CA . VAL A 1 85 ? -39.262 33.227 -31.107 1.00 36.84 85 VAL A CA 1
ATOM 636 C C . VAL A 1 85 ? -40.466 34.167 -30.956 1.00 36.84 85 VAL A C 1
ATOM 638 O O . VAL A 1 85 ? -41.165 34.379 -31.940 1.00 36.84 85 VAL A O 1
ATOM 641 N N . MET A 1 86 ? -40.642 34.799 -29.784 1.00 30.20 86 MET A N 1
ATOM 642 C CA . MET A 1 86 ? -41.041 36.216 -29.606 1.00 30.20 86 MET A CA 1
ATOM 643 C C . MET A 1 86 ? -41.265 36.554 -28.118 1.00 30.20 86 MET A C 1
ATOM 645 O O . MET A 1 86 ? -42.013 35.861 -27.439 1.00 30.20 86 MET A O 1
ATOM 649 N N . GLY A 1 87 ? -40.699 37.667 -27.629 1.00 30.84 87 GLY A N 1
ATOM 650 C CA . GLY A 1 87 ? -41.167 38.317 -26.392 1.00 30.84 87 GLY A CA 1
ATOM 651 C C . GLY A 1 87 ? -40.070 38.876 -25.488 1.00 30.84 87 GLY A C 1
ATOM 652 O O . GLY A 1 87 ? -39.483 38.161 -24.688 1.00 30.84 87 GLY A O 1
ATOM 653 N N . LEU A 1 88 ? -39.816 40.175 -25.619 1.00 34.88 88 LEU A N 1
ATOM 654 C CA . LEU A 1 88 ? -38.807 40.961 -24.913 1.00 34.88 88 LEU A CA 1
ATOM 655 C C . LEU A 1 88 ? -39.349 41.471 -23.556 1.00 34.88 88 LEU A C 1
ATOM 657 O O . LEU A 1 88 ? -40.501 41.886 -23.474 1.00 34.88 88 LEU A O 1
ATOM 661 N N . HIS A 1 89 ? -38.457 41.534 -22.559 1.00 36.53 89 HIS A N 1
ATOM 662 C CA . HIS A 1 89 ? -38.537 42.268 -21.280 1.00 36.53 89 HIS A CA 1
ATOM 663 C C . HIS A 1 89 ? -39.278 41.631 -20.089 1.00 36.53 89 HIS A C 1
ATOM 665 O O . HIS A 1 89 ? -40.434 41.929 -19.806 1.00 36.53 89 HIS A O 1
ATOM 671 N N . ALA A 1 90 ? -38.517 40.914 -19.258 1.00 39.16 90 ALA A N 1
ATOM 672 C CA . ALA A 1 90 ? -38.719 40.910 -17.811 1.00 39.16 90 ALA A CA 1
ATOM 673 C C . ALA A 1 90 ? -37.351 40.881 -17.112 1.00 39.16 90 ALA A C 1
ATOM 675 O O . ALA A 1 90 ? -36.433 40.170 -17.510 1.00 39.16 90 ALA A O 1
ATOM 676 N N . VAL A 1 91 ? -37.210 41.744 -16.114 1.00 44.12 91 VAL A N 1
ATOM 677 C CA . VAL A 1 91 ? -35.992 42.051 -15.364 1.00 44.12 91 VAL A CA 1
ATOM 678 C C . VAL A 1 91 ? -35.472 40.798 -14.652 1.00 44.12 91 VAL A C 1
ATOM 680 O O . VAL A 1 91 ? -36.050 40.369 -13.657 1.00 44.12 91 VAL A O 1
ATOM 683 N N . HIS A 1 92 ? -34.365 40.219 -15.124 1.00 37.88 92 HIS A N 1
ATOM 684 C CA . HIS A 1 92 ? -33.631 39.221 -14.350 1.00 37.88 92 HIS A CA 1
ATOM 685 C C . HIS A 1 92 ? -32.713 39.934 -13.359 1.00 37.88 92 HIS A C 1
ATOM 687 O O . HIS A 1 92 ? -31.607 40.361 -13.684 1.00 37.88 92 HIS A O 1
ATOM 693 N N . LEU A 1 93 ? -33.201 40.069 -12.127 1.00 42.00 93 LEU A N 1
ATOM 694 C CA . LEU A 1 93 ? -32.355 40.255 -10.959 1.00 42.00 93 LEU A CA 1
ATOM 695 C C . LEU A 1 93 ? -31.496 38.985 -10.845 1.00 42.00 93 LEU A C 1
ATOM 697 O O . LEU A 1 93 ? -31.968 37.949 -10.377 1.00 42.00 93 LEU A O 1
ATOM 701 N N . SER A 1 94 ? -30.269 39.032 -11.359 1.00 44.22 94 SER A N 1
ATOM 702 C CA . SER A 1 94 ? -29.304 37.940 -11.245 1.00 44.22 94 SER A CA 1
ATOM 703 C C . SER A 1 94 ? -28.900 37.784 -9.783 1.00 44.22 94 SER A C 1
ATOM 705 O O . SER A 1 94 ? -27.921 38.367 -9.319 1.00 44.22 94 SER A O 1
ATOM 707 N N . LEU A 1 95 ? -29.681 37.003 -9.040 1.00 44.12 95 LEU A N 1
ATOM 708 C CA . LEU A 1 95 ? -29.276 36.453 -7.761 1.00 44.12 95 LEU A CA 1
ATOM 709 C C . LEU A 1 95 ? -28.189 35.420 -8.076 1.00 44.12 95 LEU A C 1
ATOM 711 O O . LEU A 1 95 ? -28.479 34.258 -8.351 1.00 44.12 95 LEU A O 1
ATOM 715 N N . PHE A 1 96 ? -26.930 35.858 -8.106 1.00 43.41 96 PHE A N 1
ATOM 716 C CA . PHE A 1 96 ? -25.800 34.944 -8.023 1.00 43.41 96 PHE A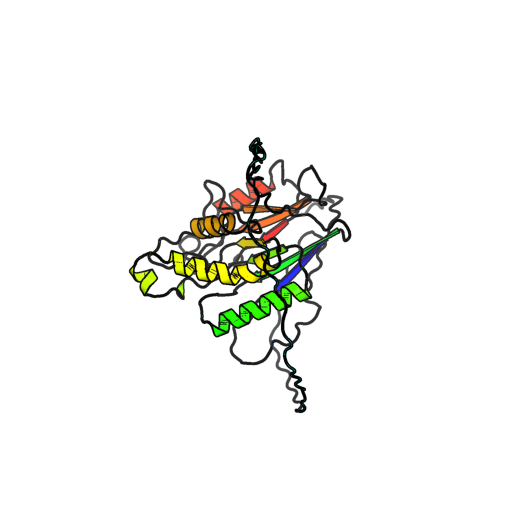 CA 1
ATOM 717 C C . PHE A 1 96 ? -25.898 34.255 -6.662 1.00 43.41 96 PHE A C 1
ATOM 719 O O . PHE A 1 96 ? -25.395 34.746 -5.653 1.00 43.41 96 PHE A O 1
ATOM 726 N N . ALA A 1 97 ? -26.602 33.125 -6.625 1.00 48.28 97 ALA A N 1
ATOM 727 C CA . ALA A 1 97 ? -26.431 32.145 -5.579 1.00 48.28 97 ALA A CA 1
ATOM 728 C C . ALA A 1 97 ? -24.976 31.691 -5.684 1.00 48.28 97 ALA A C 1
ATOM 730 O O . ALA A 1 97 ? -24.618 30.883 -6.539 1.00 48.28 97 ALA A O 1
ATOM 731 N N . ILE A 1 98 ? -24.119 32.276 -4.850 1.00 49.19 98 ILE A N 1
ATOM 732 C CA . ILE A 1 98 ? -22.801 31.734 -4.563 1.00 49.19 98 ILE A CA 1
ATOM 733 C C . ILE A 1 98 ? -23.082 30.417 -3.842 1.00 49.19 98 ILE A C 1
ATOM 735 O O . ILE A 1 98 ? -23.157 30.357 -2.616 1.00 49.19 98 ILE A O 1
ATOM 739 N N . THR A 1 99 ? -23.309 29.348 -4.603 1.00 50.97 99 THR A N 1
ATOM 740 C CA . THR A 1 99 ? -23.089 27.998 -4.108 1.00 50.97 99 THR A CA 1
ATOM 741 C C . THR A 1 99 ? -21.604 27.926 -3.823 1.00 50.97 99 THR A C 1
ATOM 743 O O . THR A 1 99 ? -20.795 27.687 -4.719 1.00 50.97 99 THR A O 1
ATOM 746 N N . ALA A 1 100 ? -21.240 28.211 -2.575 1.00 49.75 100 ALA A N 1
ATOM 747 C CA . ALA A 1 100 ? -19.977 27.775 -2.031 1.00 49.75 100 ALA A CA 1
ATOM 748 C C . ALA A 1 100 ? -19.959 26.255 -2.209 1.00 49.75 100 ALA A C 1
ATOM 750 O O . ALA A 1 100 ? -20.601 25.521 -1.458 1.00 49.75 100 ALA A O 1
ATOM 751 N N . PHE A 1 101 ? -19.280 25.788 -3.257 1.00 45.50 101 PHE A N 1
ATOM 752 C CA . PHE A 1 101 ? -18.778 24.431 -3.290 1.00 45.50 101 PHE A CA 1
ATOM 753 C C . PHE A 1 101 ? -17.836 24.343 -2.097 1.00 45.50 101 PHE A C 1
ATOM 755 O O . PHE A 1 101 ? -16.676 24.745 -2.161 1.00 45.50 101 PHE A O 1
ATOM 762 N N . VAL A 1 102 ? -18.365 23.875 -0.969 1.00 45.34 102 VAL A N 1
ATOM 763 C CA . VAL A 1 102 ? -17.528 23.261 0.043 1.00 45.34 102 VAL A CA 1
ATOM 764 C C . VAL A 1 102 ? -16.929 22.072 -0.686 1.00 45.34 102 VAL A C 1
ATOM 766 O O . VAL A 1 102 ? -17.597 21.062 -0.896 1.00 45.34 102 VAL A O 1
ATOM 769 N N . VAL A 1 103 ? -15.696 22.235 -1.164 1.00 46.62 103 VAL A N 1
ATOM 770 C CA . VAL A 1 103 ? -14.835 21.107 -1.489 1.00 46.62 103 VAL A CA 1
ATOM 771 C C . VAL A 1 103 ? -14.710 20.370 -0.166 1.00 46.62 103 VAL A C 1
ATOM 773 O O . VAL A 1 103 ? -13.942 20.763 0.711 1.00 46.62 103 VAL A O 1
ATOM 776 N N . GLY A 1 104 ? -15.592 19.394 0.049 1.00 41.97 104 GLY A N 1
ATOM 777 C CA . GLY A 1 104 ? -15.475 18.490 1.173 1.00 41.97 104 GLY A CA 1
ATOM 778 C C . GLY A 1 104 ? -14.091 17.885 1.058 1.00 41.97 104 GLY A C 1
ATOM 779 O O . GLY A 1 104 ? -13.771 17.313 0.018 1.00 41.97 104 GLY A O 1
ATOM 780 N N . ALA A 1 105 ? -13.257 18.076 2.081 1.00 49.12 105 ALA A N 1
ATOM 781 C CA . ALA A 1 105 ? -12.039 17.297 2.217 1.00 49.12 105 ALA A CA 1
ATOM 782 C C . ALA A 1 105 ? -12.444 15.839 2.000 1.00 49.12 105 ALA A C 1
ATOM 784 O O . ALA A 1 105 ? -13.301 15.350 2.741 1.00 49.12 105 ALA A O 1
ATOM 785 N N . GLU A 1 106 ? -11.933 15.218 0.937 1.00 50.34 106 GLU A N 1
ATOM 786 C CA . GLU A 1 106 ? -12.289 13.858 0.553 1.00 50.34 106 GLU A CA 1
ATOM 787 C C . GLU A 1 106 ? -12.018 12.967 1.768 1.00 50.34 106 GLU A C 1
ATOM 789 O O . GLU A 1 106 ? -10.872 12.749 2.169 1.00 50.34 106 GLU A O 1
ATOM 794 N N . GLN A 1 107 ? -13.091 12.578 2.461 1.00 63.97 107 GLN A N 1
ATOM 795 C CA . GLN A 1 107 ? -12.987 11.785 3.675 1.00 63.97 107 GLN A CA 1
ATOM 796 C C . GLN A 1 107 ? -12.572 10.393 3.218 1.00 63.97 107 GLN A C 1
ATOM 798 O O . GLN A 1 107 ? -13.408 9.626 2.741 1.00 63.97 107 GLN A O 1
ATOM 803 N N . ARG A 1 108 ? -11.270 10.095 3.309 1.00 78.69 108 ARG A N 1
ATOM 804 C CA . ARG A 1 108 ? -10.748 8.755 3.022 1.00 78.69 108 ARG A CA 1
ATOM 805 C C . ARG A 1 108 ? -11.565 7.721 3.813 1.00 78.69 108 ARG A C 1
ATOM 807 O O . ARG A 1 108 ? -11.920 8.005 4.963 1.00 78.69 108 ARG A O 1
ATOM 814 N N . PRO A 1 109 ? -11.852 6.539 3.239 1.00 90.19 109 PRO A N 1
ATOM 815 C CA . PRO A 1 109 ? -12.644 5.526 3.912 1.00 90.19 109 PRO A CA 1
ATOM 816 C C . PRO A 1 109 ? -12.063 5.197 5.284 1.00 90.19 109 PRO A C 1
ATOM 818 O O . PRO A 1 109 ? -10.847 5.158 5.486 1.00 90.19 109 PRO A O 1
ATOM 821 N N . ARG A 1 110 ? -12.949 4.961 6.245 1.00 93.00 110 ARG A N 1
ATOM 822 C CA . ARG A 1 110 ? -12.576 4.559 7.596 1.00 93.00 110 ARG A CA 1
ATOM 823 C C . ARG A 1 110 ? -12.926 3.092 7.770 1.00 93.00 110 ARG A C 1
ATOM 825 O O . ARG A 1 110 ? -14.084 2.728 7.607 1.00 93.00 110 ARG A O 1
ATOM 832 N N . MET A 1 111 ? -11.945 2.267 8.125 1.00 95.62 111 MET A N 1
ATOM 833 C CA . MET A 1 111 ? -12.182 0.836 8.294 1.00 95.62 111 MET A CA 1
ATOM 834 C C . MET A 1 111 ? -12.809 0.525 9.645 1.00 95.62 111 MET A C 1
ATOM 836 O O . MET A 1 111 ? -12.375 1.020 10.683 1.00 95.62 111 MET A O 1
ATOM 840 N N . HIS A 1 112 ? -13.820 -0.331 9.643 1.00 94.56 112 HIS A N 1
ATOM 841 C CA . HIS A 1 112 ? -14.478 -0.810 10.847 1.00 94.56 112 HIS A CA 1
ATOM 842 C C . HIS A 1 112 ? -15.005 -2.226 10.625 1.00 94.56 112 HIS A C 1
ATOM 844 O O . HIS A 1 112 ? -15.161 -2.659 9.483 1.00 94.56 112 HIS A O 1
ATOM 850 N N . PHE A 1 113 ? -15.287 -2.948 11.707 1.00 91.81 113 PHE A N 1
ATOM 851 C CA . PHE A 1 113 ? -16.064 -4.179 11.597 1.00 91.81 113 PHE A CA 1
ATOM 852 C C . PHE A 1 113 ? -17.477 -3.851 11.118 1.00 91.81 113 PHE A C 1
ATOM 854 O O . PHE A 1 113 ? -18.047 -2.816 11.471 1.00 91.81 113 PHE A O 1
ATOM 861 N N . ASN A 1 114 ? -18.038 -4.724 10.291 1.00 90.31 114 ASN A N 1
ATOM 862 C CA . ASN A 1 114 ? -19.382 -4.567 9.771 1.00 90.31 114 ASN A CA 1
ATOM 863 C C . ASN A 1 114 ? -20.400 -4.524 10.922 1.00 90.31 114 ASN A C 1
ATOM 865 O O . ASN A 1 114 ? -20.458 -5.443 11.736 1.00 90.31 114 ASN A O 1
ATOM 869 N N . ASP A 1 115 ? -21.234 -3.484 10.961 1.00 88.44 115 ASP A N 1
ATOM 870 C CA . ASP A 1 115 ? -22.163 -3.230 12.072 1.00 88.44 115 ASP A CA 1
ATOM 871 C C . ASP A 1 115 ? -23.176 -4.367 12.300 1.00 88.44 115 ASP A C 1
ATOM 873 O O . ASP A 1 115 ? -23.678 -4.540 13.409 1.00 88.44 115 ASP A O 1
ATOM 877 N N . SER A 1 116 ? -23.496 -5.135 11.253 1.00 89.44 116 SER A N 1
ATOM 878 C CA . SER A 1 116 ? -24.477 -6.224 11.318 1.00 89.44 116 SER A CA 1
ATOM 879 C C . SER A 1 116 ? -23.844 -7.573 11.645 1.00 89.44 116 SER A C 1
ATOM 881 O O . SER A 1 116 ? -24.444 -8.368 12.364 1.00 89.44 116 SER A O 1
ATOM 883 N N . THR A 1 117 ? -22.658 -7.860 11.103 1.00 88.25 117 THR A N 1
ATOM 884 C CA . THR A 1 117 ? -22.019 -9.179 11.257 1.00 88.25 117 THR A CA 1
ATOM 885 C C . THR A 1 117 ? -20.943 -9.207 12.339 1.00 88.25 117 THR A C 1
ATOM 887 O O . THR A 1 117 ? -20.617 -10.281 12.837 1.00 88.25 117 THR A O 1
ATOM 890 N N . GLY A 1 118 ? -20.382 -8.054 12.712 1.00 87.06 118 GLY A N 1
ATOM 891 C CA . GLY A 1 118 ? -19.184 -7.969 13.548 1.00 87.06 118 GLY A CA 1
ATOM 892 C C . GLY A 1 118 ? -17.931 -8.513 12.855 1.00 87.06 118 GLY A C 1
ATOM 893 O O . GLY A 1 118 ? -16.944 -8.824 13.524 1.00 87.06 118 GLY A O 1
ATOM 894 N N . GLU A 1 119 ? -17.961 -8.673 11.529 1.00 90.31 119 GLU A N 1
ATOM 895 C CA . GLU A 1 119 ? -16.848 -9.212 10.749 1.00 90.31 119 GLU A CA 1
ATOM 896 C C . GLU A 1 119 ? -16.166 -8.127 9.914 1.00 90.31 119 GLU A C 1
ATOM 898 O O . GLU A 1 119 ? -16.804 -7.168 9.489 1.00 90.31 119 GLU A O 1
ATOM 903 N N . LEU A 1 120 ? -14.866 -8.293 9.669 1.00 91.44 120 LEU A N 1
ATOM 904 C CA . LEU A 1 120 ? -14.140 -7.561 8.633 1.00 91.44 120 LEU A CA 1
ATOM 905 C C . LEU A 1 120 ? -13.605 -8.577 7.625 1.00 91.44 120 LEU A C 1
ATOM 907 O O . LEU A 1 120 ? -12.766 -9.417 7.974 1.00 91.44 120 LEU A O 1
ATOM 911 N N . LYS A 1 121 ? -14.093 -8.516 6.387 1.00 95.12 121 LYS A N 1
ATOM 912 C CA . LYS A 1 121 ? -13.657 -9.377 5.289 1.00 95.12 121 LYS A CA 1
ATOM 913 C C . LYS A 1 121 ? -12.602 -8.668 4.452 1.00 95.12 121 LYS A C 1
ATOM 915 O O . LYS A 1 121 ? -12.891 -7.683 3.774 1.00 95.12 121 LYS A O 1
ATOM 920 N N . ILE A 1 122 ? -11.393 -9.220 4.471 1.00 96.19 122 ILE A N 1
ATOM 921 C CA . ILE A 1 122 ? -10.248 -8.707 3.720 1.00 96.19 122 ILE A CA 1
ATOM 922 C C . ILE A 1 122 ? -9.930 -9.688 2.595 1.00 96.19 122 ILE A C 1
ATOM 924 O O . ILE A 1 122 ? -9.630 -10.859 2.852 1.00 96.19 122 ILE A O 1
ATOM 928 N N . LEU A 1 123 ? -9.981 -9.201 1.356 1.00 97.44 123 LEU A N 1
ATOM 929 C CA . LEU A 1 123 ? -9.492 -9.936 0.193 1.00 97.44 123 LEU A CA 1
ATOM 930 C C . LEU A 1 123 ? -8.067 -9.488 -0.126 1.00 97.44 123 LEU A C 1
ATOM 932 O O . LEU A 1 123 ? -7.815 -8.298 -0.295 1.00 97.44 123 LEU A O 1
ATOM 936 N N . VAL A 1 124 ? -7.139 -10.436 -0.212 1.00 97.25 124 VAL A N 1
ATOM 937 C CA . VAL A 1 124 ? -5.727 -10.131 -0.469 1.00 97.25 124 VAL A CA 1
ATOM 938 C C . VAL A 1 124 ? -5.355 -10.573 -1.874 1.00 97.25 124 VAL A C 1
ATOM 940 O O . VAL A 1 124 ? -5.471 -11.758 -2.185 1.00 97.25 124 VAL A O 1
ATOM 943 N N . PHE A 1 125 ? -4.874 -9.635 -2.685 1.00 97.12 125 PHE A N 1
ATOM 944 C CA . PHE A 1 125 ? -4.225 -9.916 -3.961 1.00 97.12 125 PHE A CA 1
ATOM 945 C C . PHE A 1 125 ? -2.718 -9.726 -3.815 1.00 97.12 125 PHE A C 1
ATOM 947 O O . PHE A 1 125 ? -2.275 -8.726 -3.264 1.00 97.12 125 PHE A O 1
ATOM 954 N N . SER A 1 126 ? -1.941 -10.671 -4.328 1.00 94.62 126 SER A N 1
ATOM 955 C CA . SER A 1 126 ? -0.477 -10.619 -4.373 1.00 94.62 126 SER A CA 1
ATOM 956 C C . SER A 1 126 ? -0.023 -11.103 -5.746 1.00 94.62 126 SER A C 1
ATOM 958 O O . SER A 1 126 ? -0.710 -11.944 -6.343 1.00 94.62 126 SER A O 1
ATOM 960 N N . ASP A 1 127 ? 1.104 -10.587 -6.238 1.00 95.25 127 ASP A N 1
ATOM 961 C CA . ASP A 1 127 ? 1.763 -11.079 -7.458 1.00 95.25 127 ASP A CA 1
ATOM 962 C C . ASP A 1 127 ? 0.855 -10.992 -8.700 1.00 95.25 127 ASP A C 1
ATOM 964 O O . ASP A 1 127 ? 0.739 -11.921 -9.514 1.00 95.25 127 ASP A O 1
ATOM 968 N N . LEU A 1 128 ? 0.157 -9.860 -8.843 1.00 95.12 128 LEU A N 1
ATOM 969 C CA . LEU A 1 128 ? -0.675 -9.592 -10.017 1.00 95.12 128 LEU A CA 1
ATOM 970 C C . LEU A 1 128 ? 0.187 -9.389 -11.269 1.00 95.12 128 LEU A C 1
ATOM 972 O O . LEU A 1 128 ? -0.234 -9.819 -12.352 1.00 95.12 128 LEU A O 1
ATOM 976 N N . HIS A 1 129 ? 1.377 -8.795 -11.093 1.00 96.06 129 HIS A N 1
ATOM 977 C CA . HIS A 1 129 ? 2.402 -8.588 -12.118 1.00 96.06 129 HIS A CA 1
ATOM 978 C C . HIS A 1 129 ? 1.867 -7.916 -13.394 1.00 96.06 129 HIS A C 1
ATOM 980 O O . HIS A 1 129 ? 2.124 -8.369 -14.515 1.00 96.06 129 HIS A O 1
ATOM 986 N N . TYR A 1 130 ? 1.095 -6.836 -13.237 1.00 96.69 130 TYR A N 1
ATOM 987 C CA . TYR A 1 130 ? 0.650 -6.043 -14.383 1.00 96.69 130 TYR A CA 1
ATOM 988 C C . TYR A 1 130 ? 1.838 -5.504 -15.187 1.00 96.69 130 TYR A C 1
ATOM 990 O O . TYR A 1 130 ? 2.866 -5.101 -14.633 1.00 96.69 130 TYR A O 1
ATOM 998 N N . GLY A 1 131 ? 1.686 -5.504 -16.510 1.00 94.38 131 GLY A N 1
ATOM 999 C CA . GLY A 1 131 ? 2.711 -5.053 -17.449 1.00 94.38 131 GLY A CA 1
ATOM 1000 C C . GLY A 1 131 ? 3.564 -6.180 -18.035 1.00 94.38 131 GLY A C 1
ATOM 1001 O O . GLY A 1 131 ? 4.285 -5.938 -18.998 1.00 94.38 131 GLY A O 1
ATOM 1002 N N . GLU A 1 132 ? 3.448 -7.422 -17.546 1.00 94.12 132 GLU A N 1
ATOM 1003 C CA . GLU A 1 132 ? 4.150 -8.581 -18.127 1.00 94.12 132 GLU A CA 1
ATOM 1004 C C . GLU A 1 132 ? 3.566 -9.074 -19.466 1.00 94.12 132 GLU A C 1
ATOM 1006 O O . GLU A 1 132 ? 4.122 -9.982 -20.097 1.00 94.12 132 GLU A O 1
ATOM 1011 N N . GLY A 1 133 ? 2.411 -8.551 -19.879 1.00 94.00 133 GLY A N 1
ATOM 1012 C CA . GLY A 1 133 ? 1.802 -8.844 -21.173 1.00 94.00 133 GLY A CA 1
ATOM 1013 C C . GLY A 1 133 ? 0.283 -8.722 -21.160 1.00 94.00 133 GLY A C 1
ATOM 1014 O O . GLY A 1 133 ? -0.381 -9.096 -20.197 1.00 94.00 133 GLY A O 1
ATOM 1015 N N . GLU A 1 134 ? -0.288 -8.263 -22.271 1.00 94.12 134 GLU A N 1
ATOM 1016 C CA . GLU A 1 134 ? -1.707 -7.898 -22.339 1.00 94.12 134 GLU A CA 1
ATOM 1017 C C . GLU A 1 134 ? -2.663 -9.061 -22.018 1.00 94.12 134 GLU A C 1
ATOM 1019 O O . GLU A 1 134 ? -3.617 -8.885 -21.263 1.00 94.12 134 GLU A O 1
ATOM 1024 N N . ASP A 1 135 ? -2.385 -10.275 -22.498 1.00 94.62 135 ASP A N 1
ATOM 1025 C CA . ASP A 1 135 ? -3.212 -11.450 -22.184 1.00 94.62 135 ASP A CA 1
ATOM 1026 C C . ASP A 1 135 ? -3.063 -11.918 -20.727 1.00 94.62 135 ASP A C 1
ATOM 1028 O O . ASP A 1 135 ? -3.957 -12.557 -20.163 1.00 94.62 135 ASP A O 1
ATOM 1032 N N . LYS A 1 136 ? -1.926 -11.631 -20.080 1.00 92.38 136 LYS A N 1
ATOM 1033 C CA . LYS A 1 136 ? -1.752 -11.900 -18.646 1.00 92.38 136 LYS A CA 1
ATOM 1034 C C . LYS A 1 136 ? -2.540 -10.892 -17.821 1.00 92.38 136 LYS A C 1
ATOM 1036 O O . LYS A 1 136 ? -3.214 -11.330 -16.890 1.00 92.38 136 LYS A O 1
ATOM 1041 N N . ASP A 1 137 ? -2.485 -9.617 -18.195 1.00 94.31 137 ASP A N 1
ATOM 1042 C CA . ASP A 1 137 ? -3.199 -8.520 -17.541 1.00 94.31 137 ASP A CA 1
ATOM 1043 C C . ASP A 1 137 ? -4.716 -8.706 -17.655 1.00 94.31 137 ASP A C 1
ATOM 1045 O O . ASP A 1 137 ? -5.411 -8.674 -16.646 1.00 94.31 137 ASP A O 1
ATOM 1049 N N . ARG A 1 138 ? -5.240 -9.025 -18.850 1.00 94.31 138 ARG A N 1
ATOM 1050 C CA . ARG A 1 138 ? -6.679 -9.293 -19.054 1.00 94.31 138 ARG A CA 1
ATOM 1051 C C . ARG A 1 138 ? -7.187 -10.444 -18.185 1.00 94.31 138 ARG A C 1
ATOM 1053 O O . ARG A 1 138 ? -8.314 -10.410 -17.691 1.00 94.31 138 ARG A O 1
ATOM 1060 N N . ARG A 1 139 ? -6.361 -11.476 -17.982 1.00 91.75 139 ARG A N 1
ATOM 1061 C CA . ARG A 1 139 ? -6.684 -12.577 -17.062 1.00 91.75 139 ARG A CA 1
ATOM 1062 C C . ARG A 1 139 ? -6.670 -12.117 -15.606 1.00 91.75 139 ARG A C 1
ATOM 1064 O O . ARG A 1 139 ? -7.565 -12.522 -14.868 1.00 91.75 139 ARG A O 1
ATOM 1071 N N . SER A 1 140 ? -5.717 -11.271 -15.206 1.00 93.38 140 SER A N 1
ATOM 1072 C CA . SER A 1 140 ? -5.715 -10.636 -13.881 1.00 93.38 140 SER A CA 1
ATOM 1073 C C . SER A 1 140 ? -6.967 -9.778 -13.672 1.00 93.38 140 SER A C 1
ATOM 1075 O O . SER A 1 140 ? -7.609 -9.905 -12.635 1.00 93.38 140 SER A O 1
ATOM 1077 N N . ASP A 1 141 ? -7.390 -8.996 -14.670 1.00 92.75 141 ASP A N 1
ATOM 1078 C CA . ASP A 1 141 ? -8.606 -8.174 -14.604 1.00 92.75 141 ASP A CA 1
ATOM 1079 C C . ASP A 1 141 ? -9.858 -9.030 -14.380 1.00 92.75 141 ASP A C 1
ATOM 1081 O O . ASP A 1 141 ? -10.650 -8.776 -13.468 1.00 92.75 141 ASP A O 1
ATOM 1085 N N . ALA A 1 142 ? -10.034 -10.070 -15.202 1.00 93.06 142 ALA A N 1
ATOM 1086 C CA . ALA A 1 142 ? -11.168 -10.984 -15.098 1.00 93.06 142 ALA A CA 1
ATOM 1087 C C . ALA A 1 142 ? -11.174 -11.723 -13.751 1.00 93.06 142 ALA A C 1
ATOM 1089 O O . ALA A 1 142 ? -12.227 -11.898 -13.134 1.00 93.06 142 ALA A O 1
ATOM 1090 N N . PHE A 1 143 ? -9.994 -12.127 -13.279 1.00 92.69 143 PHE A N 1
ATOM 1091 C CA . PHE A 1 143 ? -9.827 -12.781 -11.991 1.00 92.69 143 PHE A CA 1
ATOM 1092 C C . PHE A 1 143 ? -10.196 -11.864 -10.824 1.00 92.69 143 PHE A C 1
ATOM 1094 O O . PHE A 1 143 ? -11.015 -12.252 -9.991 1.00 92.69 143 PHE A O 1
ATOM 1101 N N . GLN A 1 144 ? -9.653 -10.643 -10.790 1.00 96.56 144 GLN A N 1
ATOM 1102 C CA . GLN A 1 144 ? -9.958 -9.666 -9.748 1.00 96.56 144 GLN A CA 1
ATOM 1103 C C . GLN A 1 144 ? -11.463 -9.401 -9.671 1.00 96.56 144 GLN A C 1
ATOM 1105 O O . GLN A 1 144 ? -12.046 -9.521 -8.596 1.00 96.56 144 GLN A O 1
ATOM 1110 N N . ARG A 1 145 ? -12.122 -9.130 -10.807 1.00 95.75 145 ARG A N 1
ATOM 1111 C CA . ARG A 1 145 ? -13.577 -8.892 -10.850 1.00 95.75 145 ARG A CA 1
ATOM 1112 C C . ARG A 1 145 ? -14.368 -10.073 -10.306 1.00 95.75 145 ARG A C 1
ATOM 1114 O O . ARG A 1 145 ? -15.188 -9.890 -9.412 1.00 95.75 145 ARG A O 1
ATOM 1121 N N . LYS A 1 146 ? -14.064 -11.286 -10.774 1.00 94.56 146 LYS A N 1
ATOM 1122 C CA . LYS A 1 146 ? -14.744 -12.505 -10.320 1.00 94.56 146 LYS A CA 1
ATOM 1123 C C . LYS A 1 146 ? -14.608 -12.705 -8.810 1.00 94.56 146 LYS A C 1
ATOM 1125 O O . LYS A 1 146 ? -15.586 -13.054 -8.155 1.00 94.56 146 LYS A O 1
ATOM 1130 N N . MET A 1 147 ? -13.416 -12.484 -8.255 1.00 95.06 147 MET A N 1
ATOM 1131 C CA . MET A 1 147 ? -13.186 -12.634 -6.817 1.00 95.06 147 MET A CA 1
ATOM 1132 C C . MET A 1 147 ? -13.889 -11.543 -6.007 1.00 95.06 147 MET A C 1
ATOM 1134 O O . MET A 1 147 ? -14.497 -11.849 -4.986 1.00 95.06 147 MET A O 1
ATOM 1138 N N . LEU A 1 148 ? -13.875 -10.292 -6.470 1.00 96.00 148 LEU A N 1
ATOM 1139 C CA . LEU A 1 148 ? -14.571 -9.193 -5.797 1.00 96.00 148 LEU A CA 1
ATOM 1140 C C . LEU A 1 148 ? -16.094 -9.401 -5.794 1.00 96.00 148 LEU A C 1
ATOM 1142 O O . LEU A 1 148 ? -16.736 -9.193 -4.765 1.00 96.00 148 LEU A O 1
ATOM 1146 N N . GLU A 1 149 ? -16.666 -9.877 -6.901 1.00 94.25 149 GLU A N 1
ATOM 1147 C CA . GLU A 1 149 ? -18.096 -10.194 -7.018 1.00 94.25 149 GLU A CA 1
ATOM 1148 C C . GLU A 1 149 ? -18.517 -11.386 -6.148 1.00 94.25 149 GLU A C 1
ATOM 1150 O O . GLU A 1 149 ? -19.582 -11.353 -5.522 1.00 94.25 149 GLU A O 1
ATOM 1155 N N . ALA A 1 150 ? -17.690 -12.436 -6.105 1.00 92.94 150 ALA A N 1
ATOM 1156 C CA . ALA A 1 150 ? -17.969 -13.644 -5.337 1.00 92.94 150 ALA A CA 1
ATOM 1157 C C . ALA A 1 150 ? -17.819 -13.414 -3.828 1.00 92.94 150 ALA A C 1
ATOM 1159 O O . ALA A 1 150 ? -18.687 -13.810 -3.050 1.00 92.94 150 ALA A O 1
ATOM 1160 N N . GLU A 1 151 ? -16.730 -12.766 -3.413 1.00 93.25 151 GLU A N 1
ATOM 1161 C CA . GLU A 1 151 ? -16.389 -12.620 -1.999 1.00 93.25 151 GLU A CA 1
ATOM 1162 C C . GLU A 1 151 ? -17.076 -11.425 -1.350 1.00 93.25 151 GLU A C 1
ATOM 1164 O O . GLU A 1 151 ? -17.391 -11.500 -0.162 1.00 93.25 151 GLU A O 1
ATOM 1169 N N . LYS A 1 152 ? -17.328 -10.341 -2.099 1.00 94.69 152 LYS A N 1
ATOM 1170 C CA . LYS A 1 152 ? -17.857 -9.065 -1.584 1.00 94.69 152 LYS A CA 1
ATOM 1171 C C . LYS A 1 152 ? -17.101 -8.619 -0.319 1.00 94.69 152 LYS A C 1
ATOM 1173 O O . LYS A 1 152 ? -17.669 -8.682 0.779 1.00 94.69 152 LYS A O 1
ATOM 1178 N N . PRO A 1 153 ? -15.798 -8.303 -0.436 1.00 96.31 153 PRO A N 1
ATOM 1179 C CA . PRO A 1 153 ? -14.984 -7.903 0.705 1.00 96.31 153 PRO A CA 1
ATOM 1180 C C . PRO A 1 153 ? -15.325 -6.492 1.183 1.00 96.31 153 PRO A C 1
ATOM 1182 O O . PRO A 1 153 ? -15.763 -5.655 0.398 1.00 96.31 153 PRO A O 1
ATOM 1185 N N . ASP A 1 154 ? -15.069 -6.232 2.464 1.00 96.31 154 ASP A N 1
ATOM 1186 C CA . ASP A 1 154 ? -15.158 -4.887 3.038 1.00 96.31 154 ASP A CA 1
ATOM 1187 C C . ASP A 1 154 ? -13.939 -4.039 2.634 1.00 96.31 154 ASP A C 1
ATOM 1189 O O . ASP A 1 154 ? -14.027 -2.816 2.551 1.00 96.31 154 ASP A O 1
ATOM 1193 N N . MET A 1 155 ? -12.798 -4.686 2.365 1.00 97.44 155 MET A N 1
ATOM 1194 C CA . MET A 1 155 ? -11.619 -4.045 1.784 1.00 97.44 155 MET A CA 1
ATOM 1195 C C . MET A 1 155 ? -10.701 -5.022 1.044 1.00 97.44 155 MET A C 1
ATOM 1197 O O . MET A 1 155 ? -10.746 -6.240 1.251 1.00 97.44 155 MET A O 1
ATOM 1201 N N . VAL A 1 156 ? -9.803 -4.460 0.238 1.00 98.56 156 VAL A N 1
ATOM 1202 C CA . VAL A 1 156 ? -8.725 -5.186 -0.441 1.00 98.56 156 VAL A CA 1
ATOM 1203 C C . VAL A 1 156 ? -7.357 -4.824 0.135 1.00 98.56 156 VAL A C 1
ATOM 1205 O O . VAL A 1 156 ? -7.108 -3.681 0.513 1.00 98.56 156 VAL A O 1
ATOM 1208 N N . VAL A 1 157 ? -6.442 -5.789 0.167 1.00 98.56 157 VAL A N 1
ATOM 1209 C CA . VAL A 1 157 ? -5.007 -5.526 0.330 1.00 98.56 157 VAL A CA 1
ATOM 1210 C C . VAL A 1 157 ? -4.277 -5.995 -0.922 1.00 98.56 157 VAL A C 1
ATOM 1212 O O . VAL A 1 157 ? -4.344 -7.173 -1.267 1.00 98.56 157 VAL A O 1
ATOM 1215 N N . PHE A 1 158 ? -3.572 -5.081 -1.583 1.00 98.38 158 PHE A N 1
ATOM 1216 C CA . PHE A 1 158 ? -2.549 -5.419 -2.566 1.00 98.38 158 PHE A CA 1
ATOM 1217 C C . PHE A 1 158 ? -1.240 -5.672 -1.806 1.00 98.38 158 PHE A C 1
ATOM 1219 O O . PHE A 1 158 ? -0.628 -4.738 -1.285 1.00 98.38 158 PHE A O 1
ATOM 1226 N N . ASN A 1 159 ? -0.859 -6.944 -1.670 1.00 97.12 159 ASN A N 1
ATOM 1227 C CA . ASN A 1 159 ? 0.286 -7.404 -0.884 1.00 97.12 159 ASN A CA 1
ATOM 1228 C C . ASN A 1 159 ? 1.579 -7.481 -1.713 1.00 97.12 159 ASN A C 1
ATOM 1230 O O . ASN A 1 159 ? 2.282 -8.489 -1.686 1.00 97.12 159 ASN A O 1
ATOM 1234 N N . GLY A 1 160 ? 1.871 -6.424 -2.461 1.00 96.12 160 GLY A N 1
ATOM 1235 C CA . GLY A 1 160 ? 3.048 -6.334 -3.312 1.00 96.12 160 GLY A CA 1
ATOM 1236 C C . GLY A 1 160 ? 2.951 -7.079 -4.642 1.00 96.12 160 GLY A C 1
ATOM 1237 O O . GLY A 1 160 ? 2.026 -7.855 -4.907 1.00 96.12 160 GLY A O 1
ATOM 1238 N N . ASP A 1 161 ? 3.924 -6.771 -5.491 1.00 96.94 161 ASP A N 1
ATOM 1239 C CA . ASP A 1 161 ? 4.051 -7.165 -6.889 1.00 96.94 161 ASP A CA 1
ATOM 1240 C C . ASP A 1 161 ? 2.736 -6.970 -7.666 1.00 96.94 161 ASP A C 1
ATOM 1242 O O . ASP A 1 161 ? 2.266 -7.824 -8.430 1.00 96.94 161 ASP A O 1
ATOM 1246 N N . ALA A 1 162 ? 2.114 -5.808 -7.451 1.00 96.56 162 ALA A N 1
ATOM 1247 C CA . ALA A 1 162 ? 0.942 -5.363 -8.190 1.00 96.56 162 ALA A CA 1
ATOM 1248 C C . ALA A 1 162 ? 1.293 -5.115 -9.665 1.00 96.56 162 ALA A C 1
ATOM 1250 O O . ALA A 1 162 ? 0.514 -5.469 -10.554 1.00 96.56 162 ALA A O 1
ATOM 1251 N N . TYR A 1 163 ? 2.482 -4.576 -9.936 1.00 95.31 163 TYR A N 1
ATOM 1252 C CA . TYR A 1 163 ? 3.037 -4.438 -11.279 1.00 95.31 163 TYR A CA 1
ATOM 1253 C C . TYR A 1 163 ? 4.484 -4.941 -11.347 1.00 95.31 163 TYR A C 1
ATOM 1255 O O . TYR A 1 163 ? 5.105 -5.266 -10.340 1.00 95.31 163 TYR A O 1
ATOM 1263 N N . SER A 1 164 ? 5.005 -5.067 -12.567 1.00 94.00 164 SER A N 1
ATOM 1264 C CA . SER A 1 164 ? 6.337 -5.621 -12.817 1.00 94.00 164 SER A CA 1
ATOM 1265 C C . SER A 1 164 ? 7.282 -4.585 -13.406 1.00 94.00 164 SER A C 1
ATOM 1267 O O . SER A 1 164 ? 7.384 -4.475 -14.627 1.00 94.00 164 SER A O 1
ATOM 1269 N N . ASP A 1 165 ? 8.006 -3.842 -12.567 1.00 90.62 165 ASP A N 1
ATOM 1270 C CA . ASP A 1 165 ? 8.915 -2.764 -12.993 1.00 90.62 165 ASP A CA 1
ATOM 1271 C C . ASP A 1 165 ? 9.949 -3.146 -14.067 1.00 90.62 165 ASP A C 1
ATOM 1273 O O . ASP A 1 165 ? 10.286 -2.346 -14.942 1.00 90.62 165 ASP A O 1
ATOM 1277 N N . TYR A 1 166 ? 10.417 -4.392 -14.075 1.00 90.62 166 TYR A N 1
ATOM 1278 C CA . TYR A 1 166 ? 11.316 -4.923 -15.101 1.00 90.62 166 TYR A CA 1
ATOM 1279 C C . TYR A 1 166 ? 10.676 -5.000 -16.493 1.00 90.62 166 TYR A C 1
ATOM 1281 O O . TYR A 1 166 ? 11.400 -4.983 -17.492 1.00 90.62 166 TYR A O 1
ATOM 1289 N N . SER A 1 167 ? 9.344 -5.062 -16.565 1.00 92.62 167 SER A N 1
ATOM 1290 C CA . SER A 1 167 ? 8.570 -5.120 -17.813 1.00 92.62 167 SER A CA 1
ATOM 1291 C C . SER A 1 167 ? 8.336 -3.743 -18.438 1.00 92.62 167 SER A C 1
ATOM 1293 O O . SER A 1 167 ? 7.705 -3.642 -19.490 1.00 92.62 167 SER A O 1
ATOM 1295 N N . ALA A 1 168 ? 8.849 -2.677 -17.823 1.00 91.94 168 ALA A N 1
ATOM 1296 C CA . ALA A 1 168 ? 8.747 -1.341 -18.381 1.00 91.94 168 ALA A CA 1
ATOM 1297 C C . ALA A 1 168 ? 9.458 -1.225 -19.751 1.00 91.94 168 ALA A C 1
ATOM 1299 O O . ALA A 1 168 ? 10.527 -1.822 -19.937 1.00 91.94 168 ALA A O 1
ATOM 1300 N N . PRO A 1 169 ? 8.902 -0.460 -20.714 1.00 90.38 169 PRO A N 1
ATOM 1301 C CA . PRO A 1 169 ? 9.488 -0.277 -22.037 1.00 90.38 169 PRO A CA 1
ATOM 1302 C C . PRO A 1 169 ? 10.897 0.315 -21.989 1.00 90.38 169 PRO A C 1
ATOM 1304 O O . PRO A 1 169 ? 11.180 1.224 -21.209 1.00 90.38 169 PRO A O 1
ATOM 1307 N N . GLU A 1 170 ? 11.764 -0.115 -22.908 1.00 86.62 170 GLU A N 1
ATOM 1308 C CA . GLU A 1 170 ? 13.128 0.427 -23.001 1.00 86.62 170 GLU A CA 1
ATOM 1309 C C . GLU A 1 170 ? 13.166 1.925 -23.315 1.00 86.62 170 GLU A C 1
ATOM 1311 O O . GLU A 1 170 ? 14.094 2.620 -22.913 1.00 86.62 170 GLU A O 1
ATOM 1316 N N . THR A 1 171 ? 12.130 2.452 -23.971 1.00 84.88 171 THR A N 1
ATOM 1317 C CA . THR A 1 171 ? 11.987 3.894 -24.204 1.00 84.88 171 THR A CA 1
ATOM 1318 C C . THR A 1 171 ? 11.909 4.685 -22.901 1.00 84.88 171 THR A C 1
ATOM 1320 O O . THR A 1 171 ? 12.492 5.761 -22.826 1.00 84.88 171 THR A O 1
ATOM 1323 N N . CYS A 1 172 ? 11.245 4.148 -21.875 1.00 85.31 172 CYS A N 1
ATOM 1324 C CA . CYS A 1 172 ? 11.101 4.815 -20.584 1.00 85.31 172 CYS A CA 1
ATOM 1325 C C . CYS A 1 172 ? 12.361 4.649 -19.716 1.00 85.31 172 CYS A C 1
ATOM 1327 O O . CYS A 1 172 ? 12.822 5.590 -19.073 1.00 85.31 172 CYS A O 1
ATOM 1329 N N . LYS A 1 173 ? 12.994 3.466 -19.759 1.00 81.62 173 LYS A N 1
ATOM 1330 C CA . LYS A 1 173 ? 14.275 3.227 -19.072 1.00 81.62 173 LYS A CA 1
ATOM 1331 C C . LYS A 1 173 ? 15.386 4.107 -19.649 1.00 81.62 173 LYS A C 1
ATOM 1333 O O . LYS A 1 173 ? 16.186 4.661 -18.903 1.00 81.62 173 LYS A O 1
ATOM 1338 N N . GLY A 1 174 ? 15.411 4.261 -20.974 1.00 74.69 174 GLY A N 1
ATOM 1339 C CA . GLY A 1 174 ? 16.373 5.102 -21.683 1.00 74.69 174 GLY A CA 1
ATOM 1340 C C . GLY A 1 174 ? 16.168 6.604 -21.469 1.00 74.69 174 GLY A C 1
ATOM 1341 O O . GLY A 1 174 ? 17.152 7.341 -21.451 1.00 74.69 174 GLY A O 1
ATOM 1342 N N . SER A 1 175 ? 14.924 7.065 -21.287 1.00 79.50 175 SER A N 1
ATOM 1343 C CA . SER A 1 175 ? 14.624 8.468 -20.958 1.00 79.50 175 SER A CA 1
ATOM 1344 C C . SER A 1 175 ? 14.855 8.804 -19.482 1.00 79.50 175 SER A C 1
ATOM 1346 O O . SER A 1 175 ? 15.037 9.974 -19.152 1.00 79.50 175 SER A O 1
ATOM 1348 N N . GLY A 1 176 ? 14.848 7.800 -18.597 1.00 81.00 176 GLY A N 1
ATOM 1349 C CA . GLY A 1 176 ? 14.860 8.007 -17.150 1.00 81.00 176 GLY A CA 1
ATOM 1350 C C . GLY A 1 176 ? 13.510 8.476 -16.595 1.00 81.00 176 GLY A C 1
ATOM 1351 O O . GLY A 1 176 ? 13.456 8.934 -15.455 1.00 81.00 176 GLY A O 1
ATOM 1352 N N . ASP A 1 177 ? 12.433 8.345 -17.374 1.00 86.12 177 ASP A N 1
ATOM 1353 C CA . ASP A 1 177 ? 11.067 8.665 -16.966 1.00 86.12 177 ASP A CA 1
ATOM 1354 C C . ASP A 1 177 ? 10.106 7.561 -17.424 1.00 86.12 177 ASP A C 1
ATOM 1356 O O . ASP A 1 177 ? 9.863 7.375 -18.618 1.00 86.12 177 ASP A O 1
ATOM 1360 N N . CYS A 1 178 ? 9.561 6.831 -16.451 1.00 89.06 178 CYS A N 1
ATOM 1361 C CA . CYS A 1 178 ? 8.578 5.768 -16.652 1.00 89.06 178 CYS A CA 1
ATOM 1362 C C . CYS A 1 178 ? 7.211 6.111 -16.047 1.00 89.06 178 CYS A C 1
ATOM 1364 O O . CYS A 1 178 ? 6.418 5.198 -15.810 1.00 89.06 178 CYS A O 1
ATOM 1366 N N . THR A 1 179 ? 6.932 7.398 -15.809 1.00 88.31 179 THR A N 1
ATOM 1367 C CA . THR A 1 179 ? 5.696 7.864 -15.162 1.00 88.31 179 THR A CA 1
ATOM 1368 C C . THR A 1 179 ? 4.468 7.377 -15.923 1.00 88.31 179 THR A C 1
ATOM 1370 O O . THR A 1 179 ? 3.694 6.606 -15.371 1.00 88.31 179 THR A O 1
ATOM 1373 N N . GLU A 1 180 ? 4.337 7.688 -17.216 1.00 90.56 180 GLU A N 1
ATOM 1374 C CA . GLU A 1 180 ? 3.168 7.279 -18.017 1.00 90.56 180 GLU A CA 1
ATOM 1375 C C . GLU A 1 180 ? 2.940 5.757 -18.023 1.00 90.56 180 GLU A C 1
ATOM 1377 O O . GLU A 1 180 ? 1.807 5.276 -17.960 1.00 90.56 180 GLU A O 1
ATOM 1382 N N . TRP A 1 181 ? 4.022 4.972 -18.078 1.00 92.25 181 TRP A N 1
ATOM 1383 C CA . TRP A 1 181 ? 3.917 3.515 -18.044 1.00 92.25 181 TRP A CA 1
ATOM 1384 C C . TRP A 1 181 ? 3.428 3.015 -16.682 1.00 92.25 181 TRP A C 1
ATOM 1386 O O . TRP A 1 181 ? 2.549 2.148 -16.636 1.00 92.25 181 TRP A O 1
ATOM 1396 N N . PHE A 1 182 ? 3.970 3.568 -15.593 1.00 93.62 182 PHE A N 1
ATOM 1397 C CA . PHE A 1 182 ? 3.535 3.268 -14.233 1.00 93.62 182 PHE A CA 1
ATOM 1398 C C . PHE A 1 182 ? 2.063 3.643 -14.035 1.00 93.62 182 PHE A C 1
ATOM 1400 O O . PHE A 1 182 ? 1.288 2.805 -13.583 1.00 93.62 182 PHE A O 1
ATOM 1407 N N . GLU A 1 183 ? 1.651 4.846 -14.442 1.00 94.56 183 GLU A N 1
ATOM 1408 C CA . GLU A 1 183 ? 0.262 5.307 -14.339 1.00 94.56 183 GLU A CA 1
ATOM 1409 C C . GLU A 1 183 ? -0.704 4.365 -15.066 1.00 94.56 183 GLU A C 1
ATOM 1411 O O . GLU A 1 183 ? -1.778 4.044 -14.549 1.00 94.56 183 GLU A O 1
ATOM 1416 N N . ALA A 1 184 ? -0.307 3.853 -16.236 1.00 95.38 184 ALA A N 1
ATOM 1417 C CA . ALA A 1 184 ? -1.086 2.862 -16.968 1.00 95.38 184 ALA A CA 1
ATOM 1418 C C . ALA A 1 184 ? -1.218 1.533 -16.200 1.00 95.38 184 ALA A C 1
ATOM 1420 O O . ALA A 1 184 ? -2.315 0.968 -16.160 1.00 95.38 184 ALA A O 1
ATOM 1421 N N . GLN A 1 185 ? -0.146 1.035 -15.569 1.00 96.38 185 GLN A N 1
ATOM 1422 C CA . GLN A 1 185 ? -0.209 -0.206 -14.780 1.00 96.38 185 GLN A CA 1
ATOM 1423 C C . GLN A 1 185 ? -1.021 -0.011 -13.501 1.00 96.38 185 GLN A C 1
ATOM 1425 O O . GLN A 1 185 ? -1.894 -0.823 -13.192 1.00 96.38 185 GLN A O 1
ATOM 1430 N N . TRP A 1 186 ? -0.796 1.101 -12.803 1.00 97.25 186 TRP A N 1
ATOM 1431 C CA . TRP A 1 186 ? -1.554 1.488 -11.623 1.00 97.25 186 TRP A CA 1
ATOM 1432 C C . TRP A 1 186 ? -3.045 1.615 -11.920 1.00 97.25 186 TRP A C 1
ATOM 1434 O O . TRP A 1 186 ? -3.883 1.047 -11.213 1.00 97.25 186 TRP A O 1
ATOM 1444 N N . GLY A 1 187 ? -3.387 2.281 -13.024 1.00 97.69 187 GLY A N 1
ATOM 1445 C CA . GLY A 1 187 ? -4.762 2.408 -13.488 1.00 97.69 187 GLY A CA 1
ATOM 1446 C C . GLY A 1 187 ? -5.424 1.054 -13.737 1.00 97.69 187 GLY A C 1
ATOM 1447 O O . GLY A 1 187 ? -6.599 0.892 -13.414 1.00 97.69 187 GLY A O 1
ATOM 1448 N N . ARG A 1 188 ? -4.682 0.067 -14.256 1.00 96.94 188 ARG A N 1
ATOM 1449 C CA . ARG A 1 188 ? -5.183 -1.295 -14.495 1.00 96.94 188 ARG A CA 1
ATOM 1450 C C . ARG A 1 188 ? -5.385 -2.075 -13.202 1.00 96.94 188 ARG A C 1
ATOM 1452 O O . ARG A 1 188 ? -6.513 -2.505 -12.947 1.00 96.94 188 ARG A O 1
ATOM 1459 N N . PHE A 1 189 ? -4.349 -2.224 -12.372 1.00 97.19 189 PHE A N 1
ATOM 1460 C CA . PHE A 1 189 ? -4.444 -3.090 -11.192 1.00 97.19 189 PHE A CA 1
ATOM 1461 C C . PHE A 1 189 ? -5.436 -2.551 -10.155 1.00 97.19 189 PHE A C 1
ATOM 1463 O O . PHE A 1 189 ? -6.119 -3.339 -9.507 1.00 97.19 189 PHE A O 1
ATOM 1470 N N . THR A 1 190 ? -5.599 -1.224 -10.058 1.00 98.06 190 THR A N 1
ATOM 1471 C CA . THR A 1 190 ? -6.599 -0.592 -9.177 1.00 98.06 190 THR A CA 1
ATOM 1472 C C . THR A 1 190 ? -7.992 -0.473 -9.803 1.00 98.06 190 THR A C 1
ATOM 1474 O O . THR A 1 190 ? -8.945 -0.102 -9.112 1.00 98.06 190 THR A O 1
ATOM 1477 N N . SER A 1 191 ? -8.160 -0.777 -11.097 1.00 97.50 191 SER A N 1
ATOM 1478 C CA . SER A 1 191 ? -9.400 -0.479 -11.830 1.00 97.50 191 SER A CA 1
ATOM 1479 C C . SER A 1 191 ? -10.636 -1.111 -11.191 1.00 97.50 191 SER A C 1
ATOM 1481 O O . SER A 1 191 ? -11.657 -0.442 -11.029 1.00 97.50 191 SER A O 1
ATOM 1483 N N . ALA A 1 192 ? -10.550 -2.383 -10.799 1.00 96.75 192 ALA A N 1
ATOM 1484 C CA . ALA A 1 192 ? -11.686 -3.131 -10.279 1.00 96.75 192 ALA A CA 1
ATOM 1485 C C . ALA A 1 192 ? -12.153 -2.583 -8.922 1.00 96.75 192 ALA A C 1
ATOM 1487 O O . ALA A 1 192 ? -13.342 -2.320 -8.749 1.00 96.75 192 ALA A O 1
ATOM 1488 N N . VAL A 1 193 ? -11.226 -2.333 -7.992 1.00 97.75 193 VAL A N 1
ATOM 1489 C CA . VAL A 1 193 ? -11.558 -1.782 -6.667 1.00 97.75 193 VAL A CA 1
ATOM 1490 C C . VAL A 1 193 ? -12.079 -0.351 -6.762 1.00 97.75 193 VAL A C 1
ATOM 1492 O O . VAL A 1 193 ? -13.034 -0.005 -6.075 1.00 97.75 193 VAL A O 1
ATOM 1495 N N . ARG A 1 194 ? -11.537 0.464 -7.677 1.00 96.94 194 ARG A N 1
ATOM 1496 C CA . ARG A 1 194 ? -12.007 1.839 -7.903 1.00 96.94 194 ARG A CA 1
ATOM 1497 C C . ARG A 1 194 ? -13.407 1.881 -8.509 1.00 96.94 194 ARG A C 1
ATOM 1499 O O . ARG A 1 194 ? -14.225 2.688 -8.079 1.00 96.94 194 ARG A O 1
ATOM 1506 N N . GLN A 1 195 ? -13.696 1.012 -9.478 1.00 96.69 195 GLN A N 1
ATOM 1507 C CA . GLN A 1 195 ? -15.022 0.919 -10.104 1.00 96.69 195 GLN A CA 1
ATOM 1508 C C . GLN A 1 195 ? -16.082 0.382 -9.142 1.00 96.69 195 GLN A C 1
ATOM 1510 O O . GLN A 1 195 ? -17.217 0.848 -9.168 1.00 96.69 195 GLN A O 1
ATOM 1515 N N . LEU A 1 196 ? -15.711 -0.578 -8.292 1.00 96.31 196 LEU A N 1
ATOM 1516 C CA . LEU A 1 196 ? -16.597 -1.152 -7.279 1.00 96.31 196 LEU A CA 1
ATOM 1517 C C . LEU A 1 196 ? -16.626 -0.346 -5.975 1.00 96.31 196 LEU A C 1
ATOM 1519 O O . LEU A 1 196 ? -17.356 -0.722 -5.064 1.00 96.31 196 LEU A O 1
ATOM 1523 N N . GLN A 1 197 ? -15.860 0.748 -5.890 1.00 96.31 197 GLN A N 1
ATOM 1524 C CA . GLN A 1 197 ? -15.794 1.621 -4.717 1.00 96.31 197 GLN A CA 1
ATOM 1525 C C . GLN A 1 197 ? -15.402 0.871 -3.432 1.00 96.31 197 GLN A C 1
ATOM 1527 O O . GLN A 1 197 ? -15.920 1.133 -2.349 1.00 96.31 197 GLN A O 1
ATOM 1532 N N . ILE A 1 198 ? -14.485 -0.090 -3.564 1.00 97.38 198 ILE A N 1
ATOM 1533 C CA . ILE A 1 198 ? -13.995 -0.909 -2.455 1.00 97.38 198 ILE A CA 1
ATOM 1534 C C . ILE A 1 198 ? -12.721 -0.257 -1.904 1.00 97.38 198 ILE A C 1
ATOM 1536 O O . ILE A 1 198 ? -11.758 -0.091 -2.662 1.00 97.38 198 ILE A O 1
ATOM 1540 N N . PRO A 1 199 ? -12.676 0.096 -0.604 1.00 98.06 199 PRO A N 1
ATOM 1541 C CA . PRO A 1 199 ? -11.459 0.582 0.030 1.00 98.06 199 PRO A CA 1
ATOM 1542 C C . PRO A 1 199 ? -10.313 -0.418 -0.121 1.00 98.06 199 PRO A C 1
ATOM 1544 O O . PRO A 1 199 ? -10.515 -1.628 0.010 1.00 98.06 199 PRO A O 1
ATOM 1547 N N . TYR A 1 200 ? -9.098 0.068 -0.355 1.00 98.50 200 TYR A N 1
ATOM 1548 C CA . TYR A 1 200 ? -7.934 -0.806 -0.448 1.00 98.50 200 TYR A CA 1
ATOM 1549 C C . TYR A 1 200 ? -6.691 -0.217 0.203 1.00 98.50 200 TYR A C 1
ATOM 1551 O O . TYR A 1 200 ? -6.564 0.994 0.353 1.00 98.50 200 TYR A O 1
ATOM 1559 N N . ALA A 1 201 ? -5.756 -1.083 0.572 1.00 98.12 201 ALA A N 1
ATOM 1560 C CA . ALA A 1 201 ? -4.415 -0.718 1.006 1.00 98.12 201 ALA A CA 1
ATOM 1561 C C . ALA A 1 201 ? -3.365 -1.386 0.113 1.00 98.12 201 ALA A C 1
ATOM 1563 O O . ALA A 1 201 ? -3.586 -2.502 -0.357 1.00 98.12 201 ALA A O 1
ATOM 1564 N N . PHE A 1 202 ? -2.230 -0.721 -0.092 1.00 97.75 202 PHE A N 1
ATOM 1565 C CA . PHE A 1 202 ? -1.142 -1.212 -0.927 1.00 97.75 202 PHE A CA 1
ATOM 1566 C C . PHE A 1 202 ? 0.185 -1.207 -0.163 1.00 97.75 202 PHE A C 1
ATOM 1568 O O . PHE A 1 202 ? 0.652 -0.159 0.282 1.00 97.75 202 PHE A O 1
ATOM 1575 N N . THR A 1 203 ? 0.791 -2.386 -0.029 1.00 95.75 203 THR A N 1
ATOM 1576 C CA . THR A 1 203 ? 2.195 -2.518 0.374 1.00 95.75 203 THR A CA 1
ATOM 1577 C C . THR A 1 203 ? 3.024 -2.899 -0.844 1.00 95.75 203 THR A C 1
ATOM 1579 O O . THR A 1 203 ? 2.564 -3.690 -1.666 1.00 95.75 203 THR A O 1
ATOM 1582 N N . LEU A 1 204 ? 4.218 -2.330 -0.973 1.00 96.19 204 LEU A N 1
ATOM 1583 C CA . LEU A 1 204 ? 5.093 -2.555 -2.115 1.00 96.19 204 LEU A CA 1
ATOM 1584 C C . LEU A 1 204 ? 5.753 -3.931 -2.038 1.00 96.19 204 LEU A C 1
ATOM 1586 O O . LEU A 1 204 ? 6.202 -4.375 -0.978 1.00 96.19 204 LEU A O 1
ATOM 1590 N N . GLY A 1 205 ? 5.826 -4.586 -3.192 1.00 95.12 205 GLY A N 1
ATOM 1591 C CA . GLY A 1 205 ? 6.704 -5.716 -3.440 1.00 95.12 205 GLY A CA 1
ATOM 1592 C C . GLY A 1 205 ? 8.020 -5.294 -4.080 1.00 95.12 205 GLY A C 1
ATOM 1593 O O . GLY A 1 205 ? 8.259 -4.121 -4.399 1.00 95.12 205 GLY A O 1
ATOM 1594 N N . ASN A 1 206 ? 8.899 -6.269 -4.299 1.00 93.81 206 ASN A N 1
ATOM 1595 C CA . ASN A 1 206 ? 10.198 -6.006 -4.911 1.00 93.81 206 ASN A CA 1
ATOM 1596 C C . ASN A 1 206 ? 10.102 -5.539 -6.367 1.00 93.81 206 ASN A C 1
ATOM 1598 O O . ASN A 1 206 ? 11.074 -4.986 -6.887 1.00 93.81 206 ASN A O 1
ATOM 1602 N N . HIS A 1 207 ? 8.955 -5.725 -7.019 1.00 94.50 207 HIS A N 1
ATOM 1603 C CA . HIS A 1 207 ? 8.708 -5.276 -8.384 1.00 94.50 207 HIS A CA 1
ATOM 1604 C C . HIS A 1 207 ? 7.839 -4.021 -8.503 1.00 94.50 207 HIS A C 1
ATOM 1606 O O . HIS A 1 207 ? 7.663 -3.525 -9.614 1.00 94.50 207 HIS A O 1
ATOM 1612 N N . ASP A 1 208 ? 7.381 -3.455 -7.384 1.00 94.44 208 ASP A N 1
ATOM 1613 C CA . ASP A 1 208 ? 6.520 -2.263 -7.366 1.00 94.44 208 ASP A CA 1
ATOM 1614 C C . ASP A 1 208 ? 7.290 -0.945 -7.208 1.00 94.44 208 ASP A C 1
ATOM 1616 O O . ASP A 1 208 ? 6.753 0.064 -6.752 1.00 94.44 208 ASP A O 1
ATOM 1620 N N . HIS A 1 209 ? 8.575 -0.938 -7.544 1.00 90.19 209 HIS A N 1
ATOM 1621 C CA . HIS A 1 209 ? 9.370 0.285 -7.557 1.00 90.19 209 HIS A CA 1
ATOM 1622 C C . HIS A 1 209 ? 9.380 0.877 -8.969 1.00 90.19 209 HIS A C 1
ATOM 1624 O O . HIS A 1 209 ? 9.016 0.217 -9.941 1.00 90.19 209 HIS A O 1
ATOM 1630 N N . LEU A 1 210 ? 9.765 2.142 -9.137 1.00 85.62 210 LEU A N 1
ATOM 1631 C CA . LEU A 1 210 ? 9.990 2.641 -10.495 1.00 85.62 210 LEU A CA 1
ATOM 1632 C C . LEU A 1 210 ? 11.160 1.875 -11.160 1.00 85.62 210 LEU A C 1
ATOM 1634 O O . LEU A 1 210 ? 12.089 1.455 -10.459 1.00 85.62 210 LEU A O 1
ATOM 1638 N N . PRO A 1 211 ? 11.128 1.671 -12.494 1.00 76.75 211 PRO A N 1
ATOM 1639 C CA . PRO A 1 211 ? 12.141 0.894 -13.210 1.00 76.75 211 PRO A CA 1
ATOM 1640 C C . PRO A 1 211 ? 13.563 1.422 -13.003 1.00 76.75 211 PRO A C 1
ATOM 1642 O O . PRO A 1 211 ? 13.784 2.623 -12.865 1.00 76.75 211 PRO A O 1
ATOM 1645 N N . ALA A 1 212 ? 14.546 0.517 -13.039 1.00 62.00 212 ALA A N 1
ATOM 1646 C CA . ALA A 1 212 ? 15.955 0.852 -12.839 1.00 62.00 212 ALA A CA 1
ATOM 1647 C C . ALA A 1 212 ? 16.432 1.975 -13.786 1.00 62.00 212 ALA A C 1
ATOM 1649 O O . ALA A 1 212 ? 16.183 1.925 -14.988 1.00 62.00 212 ALA A O 1
ATOM 1650 N N . GLY A 1 213 ? 17.143 2.966 -13.238 1.00 57.62 213 GLY A N 1
ATOM 1651 C CA . GLY A 1 213 ? 17.611 4.156 -13.967 1.00 57.62 213 GLY A CA 1
ATOM 1652 C C . GLY A 1 213 ? 16.748 5.396 -13.717 1.00 57.62 213 GLY A C 1
ATOM 1653 O O . GLY A 1 213 ? 17.277 6.503 -13.645 1.00 57.62 213 GLY A O 1
ATOM 1654 N N . VAL A 1 214 ? 15.461 5.199 -13.436 1.00 64.81 214 VAL A N 1
ATOM 1655 C CA . VAL A 1 214 ? 14.650 6.124 -12.638 1.00 64.81 214 VAL A CA 1
ATOM 1656 C C . VAL A 1 214 ? 14.967 5.754 -11.194 1.00 64.81 214 VAL A C 1
ATOM 1658 O O . VAL A 1 214 ? 14.972 4.568 -10.873 1.00 64.81 214 VAL A O 1
ATOM 1661 N N . LYS A 1 215 ? 15.356 6.694 -10.325 1.00 68.06 215 LYS A N 1
ATOM 1662 C CA . LYS A 1 215 ? 15.699 6.342 -8.932 1.00 68.06 215 LYS A CA 1
ATOM 1663 C C . LYS A 1 215 ? 14.564 5.479 -8.359 1.00 68.06 215 LYS A C 1
ATOM 1665 O O . LYS A 1 215 ? 13.443 5.985 -8.359 1.00 68.06 215 LYS A O 1
ATOM 1670 N N . PRO A 1 216 ? 14.808 4.217 -7.936 1.00 68.81 216 PRO A N 1
ATOM 1671 C CA . PRO A 1 216 ? 13.752 3.386 -7.377 1.00 68.81 216 PRO A CA 1
ATOM 1672 C C . PRO A 1 216 ? 13.134 4.134 -6.203 1.00 68.81 216 PRO A C 1
ATOM 1674 O O . PRO A 1 216 ? 13.785 4.327 -5.178 1.00 68.81 216 PRO A O 1
ATOM 1677 N N . ASP A 1 217 ? 11.918 4.631 -6.398 1.00 84.00 217 ASP A N 1
ATO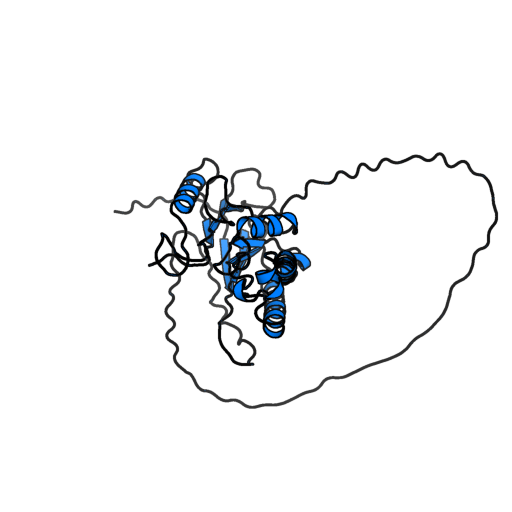M 1678 C CA . ASP A 1 217 ? 11.257 5.487 -5.427 1.00 84.00 217 ASP A CA 1
ATOM 1679 C C . ASP A 1 217 ? 9.860 4.946 -5.151 1.00 84.00 217 ASP A C 1
ATOM 1681 O O . ASP A 1 217 ? 8.865 5.379 -5.734 1.00 84.00 217 ASP A O 1
ATOM 1685 N N . GLY A 1 218 ? 9.801 3.969 -4.246 1.00 89.56 218 GLY A N 1
ATOM 1686 C CA . GLY A 1 218 ? 8.541 3.429 -3.750 1.00 89.56 218 GLY A CA 1
ATOM 1687 C C . GLY A 1 218 ? 7.672 4.497 -3.081 1.00 89.56 218 GLY A C 1
ATOM 1688 O O . GLY A 1 218 ? 6.446 4.402 -3.100 1.00 89.56 218 GLY A O 1
ATOM 1689 N N . LYS A 1 219 ? 8.272 5.567 -2.542 1.00 91.12 219 LYS A N 1
ATOM 1690 C CA . LYS A 1 219 ? 7.507 6.660 -1.945 1.00 91.12 219 LYS A CA 1
ATOM 1691 C C . LYS A 1 219 ? 6.661 7.353 -3.005 1.00 91.12 219 LYS A C 1
ATOM 1693 O O . LYS A 1 219 ? 5.466 7.495 -2.788 1.00 91.12 219 LYS A O 1
ATOM 1698 N N . SER A 1 220 ? 7.237 7.674 -4.167 1.00 91.88 220 SER A N 1
ATOM 1699 C CA . SER A 1 220 ? 6.494 8.274 -5.287 1.00 91.88 220 SER A CA 1
ATOM 1700 C C . SER A 1 220 ? 5.315 7.413 -5.759 1.00 91.88 220 SER A C 1
ATOM 1702 O O . SER A 1 220 ? 4.235 7.944 -6.022 1.00 91.88 220 SER A O 1
ATOM 1704 N N . VAL A 1 221 ? 5.481 6.085 -5.777 1.00 94.88 221 VAL A N 1
ATOM 1705 C CA . VAL A 1 221 ? 4.420 5.123 -6.118 1.00 94.88 221 VAL A CA 1
ATOM 1706 C C . VAL A 1 221 ? 3.255 5.230 -5.131 1.00 94.88 221 VAL A C 1
ATOM 1708 O O . VAL A 1 221 ? 2.096 5.316 -5.538 1.00 94.88 221 VAL A O 1
ATOM 1711 N N . ILE A 1 222 ? 3.550 5.291 -3.831 1.00 96.12 222 ILE A N 1
ATOM 1712 C CA . ILE A 1 222 ? 2.530 5.405 -2.781 1.00 96.12 222 ILE A CA 1
ATOM 1713 C C . ILE A 1 222 ? 1.919 6.812 -2.710 1.00 96.12 222 ILE A C 1
ATOM 1715 O O . ILE A 1 222 ? 0.712 6.951 -2.478 1.00 96.12 222 ILE A O 1
ATOM 1719 N N . THR A 1 223 ? 2.704 7.864 -2.956 1.00 95.00 223 THR A N 1
ATOM 1720 C CA . THR A 1 223 ? 2.193 9.230 -3.126 1.00 95.00 223 THR A CA 1
ATOM 1721 C C . THR A 1 223 ? 1.156 9.246 -4.239 1.00 95.00 223 THR A C 1
ATOM 1723 O O . THR A 1 223 ? 0.041 9.725 -4.028 1.00 95.00 223 THR A O 1
ATOM 1726 N N . TYR A 1 224 ? 1.489 8.679 -5.401 1.00 95.50 224 TYR A N 1
ATOM 1727 C CA . TYR A 1 224 ? 0.586 8.613 -6.541 1.00 95.50 224 TYR A CA 1
ATOM 1728 C C . TYR A 1 224 ? -0.691 7.841 -6.195 1.00 95.50 224 TYR A C 1
ATOM 1730 O O . TYR A 1 224 ? -1.784 8.397 -6.305 1.00 95.50 224 TYR A O 1
ATOM 1738 N N . ASP A 1 225 ? -0.560 6.618 -5.673 1.00 96.38 225 ASP A N 1
ATOM 1739 C CA . ASP A 1 225 ? -1.695 5.777 -5.278 1.00 96.38 225 ASP A CA 1
ATOM 1740 C C . ASP A 1 225 ? -2.662 6.499 -4.332 1.00 96.38 225 ASP A C 1
ATOM 1742 O O . ASP A 1 225 ? -3.875 6.537 -4.555 1.00 96.38 225 ASP A O 1
ATOM 1746 N N . SER A 1 226 ? -2.116 7.125 -3.291 1.00 95.19 226 SER A N 1
ATOM 1747 C CA . SER A 1 226 ? -2.916 7.761 -2.249 1.00 95.19 226 SER A CA 1
ATOM 1748 C C . SER A 1 226 ? -3.532 9.105 -2.663 1.00 95.19 226 SER A C 1
ATOM 1750 O O . SER A 1 226 ? -4.447 9.586 -1.993 1.00 95.19 226 SER A O 1
ATOM 1752 N N . THR A 1 227 ? -3.048 9.726 -3.742 1.00 94.62 227 THR A N 1
ATOM 1753 C CA . THR A 1 227 ? -3.549 11.018 -4.250 1.00 94.62 227 THR A CA 1
ATOM 1754 C C . THR A 1 227 ? -4.472 10.877 -5.458 1.00 94.62 227 THR A C 1
ATOM 1756 O O . THR A 1 227 ? -5.260 11.782 -5.716 1.00 94.62 227 THR A O 1
ATOM 1759 N N . HIS A 1 228 ? -4.432 9.743 -6.165 1.00 94.81 228 HIS A N 1
ATOM 1760 C CA . HIS A 1 228 ? -5.215 9.515 -7.388 1.00 94.81 228 HIS A CA 1
ATOM 1761 C C . HIS A 1 228 ? -6.430 8.596 -7.176 1.00 94.81 228 HIS A C 1
ATOM 1763 O O . HIS A 1 228 ? -7.180 8.309 -8.117 1.00 94.81 228 HIS A O 1
ATOM 1769 N N . SER A 1 229 ? -6.655 8.135 -5.943 1.00 94.69 229 SER A N 1
ATOM 1770 C CA . SER A 1 229 ? -7.790 7.291 -5.581 1.00 94.69 229 SER A CA 1
ATOM 1771 C C . SER A 1 229 ? -8.355 7.656 -4.210 1.00 94.69 229 SER A C 1
ATOM 1773 O O . SER A 1 229 ? -7.723 7.413 -3.182 1.00 94.69 229 SER A O 1
ATOM 1775 N N . GLY A 1 230 ? -9.603 8.130 -4.186 1.00 95.50 230 GLY A N 1
ATOM 1776 C CA . GLY A 1 230 ? -10.363 8.340 -2.949 1.00 95.50 230 GLY A CA 1
ATOM 1777 C C . GLY A 1 230 ? -10.619 7.062 -2.144 1.00 95.50 230 GLY A C 1
ATOM 1778 O O . GLY A 1 230 ? -10.963 7.138 -0.970 1.00 95.50 230 GLY A O 1
ATOM 1779 N N . TRP A 1 231 ? -10.418 5.883 -2.744 1.00 96.88 231 TRP A N 1
ATOM 1780 C CA . TRP A 1 231 ? -10.570 4.578 -2.088 1.00 96.88 231 TRP A CA 1
ATOM 1781 C C . TRP A 1 231 ? -9.254 4.021 -1.532 1.00 96.88 231 TRP A C 1
ATOM 1783 O O . TRP A 1 231 ? -9.271 2.991 -0.856 1.00 96.88 231 TRP A O 1
ATOM 1793 N N . SER A 1 232 ? -8.121 4.687 -1.786 1.00 97.75 232 SER A N 1
ATOM 1794 C CA . SER A 1 232 ? -6.829 4.276 -1.244 1.00 97.75 232 SER A CA 1
ATOM 1795 C C . SER A 1 232 ? -6.694 4.651 0.235 1.00 97.75 232 SER A C 1
ATOM 1797 O O . SER A 1 232 ? -6.826 5.804 0.660 1.00 97.75 232 SER A O 1
ATOM 1799 N N . LEU A 1 233 ? -6.361 3.647 1.036 1.00 97.62 233 LEU A N 1
ATOM 1800 C CA . LEU A 1 233 ? -5.952 3.764 2.429 1.00 97.62 233 LEU A CA 1
ATOM 1801 C C . LEU A 1 233 ? -4.431 3.854 2.567 1.00 97.62 233 LEU A C 1
ATOM 1803 O O . LEU A 1 233 ? -3.944 4.004 3.688 1.00 97.62 233 LEU A O 1
ATOM 1807 N N . SER A 1 234 ? -3.689 3.808 1.461 1.00 96.62 234 SER A N 1
ATOM 1808 C CA . SER A 1 234 ? -2.233 3.837 1.469 1.00 96.62 234 SER A CA 1
ATOM 1809 C C . SER A 1 234 ? -1.693 5.143 2.037 1.00 96.62 234 SER A C 1
ATOM 1811 O O . SER A 1 234 ? -2.329 6.208 1.965 1.00 96.62 234 SER A O 1
ATOM 1813 N N . ARG A 1 235 ? -0.527 5.053 2.672 1.00 95.69 235 ARG A N 1
ATOM 1814 C CA . ARG A 1 235 ? 0.221 6.190 3.204 1.00 95.69 235 ARG A CA 1
ATOM 1815 C C . ARG A 1 235 ? 1.693 5.968 2.919 1.00 95.69 235 ARG A C 1
ATOM 1817 O O . ARG A 1 235 ? 2.175 4.844 3.001 1.00 95.69 235 ARG A O 1
ATOM 1824 N N . GLU A 1 236 ? 2.384 7.053 2.605 1.00 94.94 236 GLU A N 1
ATOM 1825 C CA . GLU A 1 236 ? 3.840 7.032 2.537 1.00 94.94 236 GLU A CA 1
ATOM 1826 C C . GLU A 1 236 ? 4.426 6.538 3.862 1.00 94.94 236 GLU A C 1
ATOM 1828 O O . GLU A 1 236 ? 3.823 6.724 4.927 1.00 94.94 236 GLU A O 1
ATOM 1833 N N . ALA A 1 237 ? 5.621 5.956 3.785 1.00 93.69 237 ALA A N 1
ATOM 1834 C CA . ALA A 1 237 ? 6.415 5.634 4.956 1.00 93.69 237 ALA A CA 1
ATOM 1835 C C . ALA A 1 237 ? 6.497 6.832 5.913 1.00 93.69 237 ALA A C 1
ATOM 1837 O O . ALA A 1 237 ? 6.667 7.987 5.500 1.00 93.69 237 ALA A O 1
ATOM 1838 N N . SER A 1 238 ? 6.360 6.543 7.208 1.00 86.94 238 SER A N 1
ATOM 1839 C CA . SER A 1 238 ? 6.460 7.569 8.247 1.00 86.94 238 SER A CA 1
ATOM 1840 C C . SER A 1 238 ? 7.794 8.327 8.152 1.00 86.94 238 SER A C 1
ATOM 1842 O O . SER A 1 238 ? 8.811 7.734 7.786 1.00 86.94 238 SER A O 1
ATOM 1844 N N . PRO A 1 239 ? 7.835 9.632 8.489 1.00 88.00 239 PRO A N 1
ATOM 1845 C CA . PRO A 1 239 ? 9.067 10.410 8.414 1.00 88.00 239 PRO A CA 1
ATOM 1846 C C . PRO A 1 239 ? 10.223 9.743 9.168 1.00 88.00 239 PRO A C 1
ATOM 1848 O O . PRO A 1 239 ? 10.092 9.420 10.346 1.00 88.00 239 PRO A O 1
ATOM 1851 N N . GLY A 1 240 ? 11.356 9.564 8.486 1.00 89.19 240 GLY A N 1
ATOM 1852 C CA . GLY A 1 240 ? 12.551 8.938 9.059 1.00 89.19 240 GLY A CA 1
ATOM 1853 C C . GLY A 1 240 ? 12.565 7.408 9.025 1.00 89.19 240 GLY A C 1
ATOM 1854 O O . GLY A 1 240 ? 13.520 6.831 9.529 1.00 89.19 240 GLY A O 1
ATOM 1855 N N . VAL A 1 241 ? 11.556 6.771 8.426 1.00 93.69 241 VAL A N 1
ATOM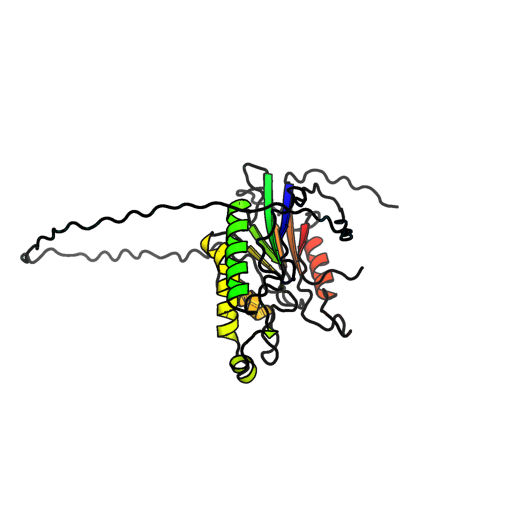 1856 C CA . VAL A 1 241 ? 11.496 5.318 8.228 1.00 93.69 241 VAL A CA 1
ATOM 1857 C C . VAL A 1 241 ? 11.773 4.984 6.765 1.00 93.69 241 VAL A C 1
ATOM 1859 O O . VAL A 1 241 ? 11.258 5.642 5.859 1.00 93.69 241 VAL A O 1
ATOM 1862 N N . SER A 1 242 ? 12.604 3.973 6.539 1.00 92.06 242 SER A N 1
ATOM 1863 C CA . SER A 1 242 ? 12.979 3.473 5.217 1.00 92.06 242 SER A CA 1
ATOM 1864 C C . SER A 1 242 ? 11.801 2.816 4.497 1.00 92.06 242 SER A C 1
ATOM 1866 O O . SER A 1 242 ? 10.905 2.264 5.131 1.00 92.06 242 SER A O 1
ATOM 1868 N N . GLY A 1 243 ? 11.842 2.829 3.162 1.00 90.56 243 GLY A N 1
ATOM 1869 C CA . GLY A 1 243 ? 10.801 2.262 2.298 1.00 90.56 243 GLY A CA 1
ATOM 1870 C C . GLY A 1 243 ? 9.791 3.297 1.789 1.00 90.56 243 GLY A C 1
ATOM 1871 O O . GLY A 1 243 ? 9.847 4.481 2.121 1.00 90.56 243 GLY A O 1
ATOM 1872 N N . GLY A 1 244 ? 8.878 2.845 0.934 1.00 93.00 244 GLY A N 1
ATOM 1873 C CA . GLY A 1 244 ? 7.771 3.620 0.381 1.00 93.00 244 GLY A CA 1
ATOM 1874 C C . GLY A 1 244 ? 6.453 3.405 1.121 1.00 93.00 244 GLY A C 1
ATOM 1875 O O . GLY A 1 244 ? 5.749 4.377 1.393 1.00 93.00 244 GLY A O 1
ATOM 1876 N N . SER A 1 245 ? 6.130 2.158 1.482 1.00 94.31 245 SER A N 1
ATOM 1877 C CA . SER A 1 245 ? 4.847 1.763 2.089 1.00 94.31 245 SER A CA 1
ATOM 1878 C C . SER A 1 245 ? 5.005 1.244 3.522 1.00 94.31 245 SER A C 1
ATOM 1880 O O . SER A 1 245 ? 4.862 0.050 3.777 1.00 94.31 245 SER A O 1
ATOM 1882 N N . VAL A 1 246 ? 5.288 2.143 4.470 1.00 96.62 246 VAL A N 1
ATOM 1883 C CA . VAL A 1 246 ? 5.421 1.787 5.896 1.00 96.62 246 VAL A CA 1
ATOM 1884 C C . VAL A 1 246 ? 4.423 2.564 6.742 1.00 96.62 246 VAL A C 1
ATOM 1886 O O . VAL A 1 246 ? 4.657 3.709 7.142 1.00 96.62 246 VAL A O 1
ATOM 1889 N N . TYR A 1 247 ? 3.270 1.944 6.971 1.00 97.38 247 TYR A N 1
ATOM 1890 C CA . TYR A 1 247 ? 2.129 2.582 7.615 1.00 97.38 247 TYR A CA 1
ATOM 1891 C C . TYR A 1 247 ? 1.173 1.553 8.224 1.00 97.38 247 TYR A C 1
ATOM 1893 O O . TYR A 1 247 ? 1.374 0.343 8.127 1.00 97.38 247 TYR A O 1
ATOM 1901 N N . TYR A 1 248 ? 0.131 2.040 8.894 1.00 97.31 248 TYR A N 1
ATOM 1902 C CA . TYR A 1 248 ? -0.940 1.194 9.401 1.00 97.31 248 TYR A CA 1
ATOM 1903 C C . TYR A 1 248 ? -2.318 1.765 9.068 1.00 97.31 248 TYR A C 1
ATOM 1905 O O . TYR A 1 248 ? -2.492 2.973 8.894 1.00 97.31 248 TYR A O 1
ATOM 1913 N N . VAL A 1 249 ? -3.311 0.880 9.008 1.00 97.44 249 VAL A N 1
ATOM 1914 C CA . VAL A 1 249 ? -4.729 1.211 8.860 1.00 97.44 249 VAL A CA 1
ATOM 1915 C C . VAL A 1 249 ? -5.461 0.830 10.148 1.00 97.44 249 VAL A C 1
ATOM 1917 O O . VAL A 1 249 ? -5.525 -0.358 10.482 1.00 97.44 249 VAL A O 1
ATOM 1920 N N . PRO A 1 250 ? -6.018 1.806 10.888 1.00 96.62 250 PRO A N 1
ATOM 1921 C CA . PRO A 1 250 ? -6.819 1.527 12.071 1.00 96.62 250 PRO A CA 1
ATOM 1922 C C . PRO A 1 250 ? -8.176 0.924 11.685 1.00 96.62 250 PRO A C 1
ATOM 1924 O O . PRO A 1 250 ? -8.829 1.387 10.748 1.00 96.62 250 PRO A O 1
ATOM 1927 N N . VAL A 1 251 ? -8.618 -0.077 12.447 1.00 96.00 251 VAL A N 1
ATOM 1928 C CA . VAL A 1 251 ? -9.933 -0.718 12.326 1.00 96.00 251 VAL A CA 1
ATOM 1929 C C . VAL A 1 251 ? -10.728 -0.465 13.601 1.00 96.00 251 VAL A C 1
ATOM 1931 O O . VAL A 1 251 ? -10.295 -0.809 14.703 1.00 96.00 251 VAL A O 1
ATOM 1934 N N . TYR A 1 252 ? -11.906 0.129 13.459 1.00 95.19 252 TYR A N 1
ATOM 1935 C CA . TYR A 1 252 ? -12.772 0.484 14.581 1.00 95.19 252 TYR A CA 1
ATOM 1936 C C . TYR A 1 252 ? -13.878 -0.548 14.819 1.00 95.19 252 TYR A C 1
ATOM 1938 O O . TYR A 1 252 ? -14.205 -1.345 13.943 1.00 95.19 252 TYR A O 1
ATOM 1946 N N . GLU A 1 253 ? -14.469 -0.520 16.013 1.00 91.06 253 GLU A N 1
ATOM 1947 C CA . GLU A 1 253 ? -15.494 -1.486 16.430 1.00 91.06 253 GLU A CA 1
ATOM 1948 C C . GLU A 1 253 ? -16.723 -1.491 15.508 1.00 91.06 253 GLU A C 1
ATOM 1950 O O . GLU A 1 253 ? -17.300 -2.542 15.264 1.00 91.06 253 GLU A O 1
ATOM 1955 N N . ASN A 1 254 ? -17.129 -0.319 15.018 1.00 90.88 254 ASN A N 1
ATOM 1956 C CA . ASN A 1 254 ? -18.280 -0.119 14.138 1.00 90.88 254 ASN A CA 1
ATOM 1957 C C . ASN A 1 254 ? -18.191 1.258 13.455 1.00 90.88 254 ASN A C 1
ATOM 1959 O O . ASN A 1 254 ? -17.318 2.072 13.788 1.00 90.88 254 ASN A O 1
ATOM 1963 N N . SER A 1 255 ? -19.119 1.538 12.541 1.00 92.12 255 SER A N 1
ATOM 1964 C CA . SER A 1 255 ? -19.162 2.772 11.739 1.00 92.12 255 SER A CA 1
ATOM 1965 C C . SER A 1 255 ? -19.248 4.065 12.567 1.00 92.12 255 SER A C 1
ATOM 1967 O O . SER A 1 255 ? -18.764 5.119 12.147 1.00 92.12 255 SER A O 1
ATOM 1969 N N . THR A 1 256 ? -19.823 4.000 13.772 1.00 93.25 256 THR A N 1
ATOM 1970 C CA . THR A 1 256 ? -20.091 5.171 14.627 1.00 93.25 256 THR A CA 1
ATOM 1971 C C . THR A 1 256 ? -19.074 5.378 15.748 1.00 93.25 256 THR A C 1
ATOM 1973 O O . THR A 1 256 ? -19.143 6.385 16.460 1.00 93.25 256 THR A O 1
ATOM 1976 N N . ALA A 1 257 ? -18.126 4.453 15.919 1.00 91.25 257 ALA A N 1
ATOM 1977 C CA . ALA A 1 257 ? -17.157 4.484 17.008 1.00 91.25 257 ALA A CA 1
ATOM 1978 C C . ALA A 1 257 ? -16.354 5.797 17.005 1.00 91.25 257 ALA A C 1
ATOM 1980 O O . ALA A 1 257 ? -15.907 6.260 15.959 1.00 91.25 257 ALA A O 1
ATOM 1981 N N . LYS A 1 258 ? -16.134 6.401 18.177 1.00 88.31 258 LYS A N 1
ATOM 1982 C CA . LYS A 1 258 ? -15.397 7.679 18.323 1.00 88.31 258 LYS A CA 1
ATOM 1983 C C . LYS A 1 258 ? -14.094 7.560 19.121 1.00 88.31 258 LYS A C 1
ATOM 1985 O O . LYS A 1 258 ? -13.409 8.558 19.304 1.00 88.31 258 LYS A O 1
ATOM 1990 N N . GLY A 1 259 ? -13.798 6.367 19.633 1.00 88.69 259 GLY A N 1
ATOM 1991 C CA . GLY A 1 259 ? -12.604 6.090 20.427 1.00 88.69 259 GLY A CA 1
ATOM 1992 C C . GLY A 1 259 ? -11.471 5.479 19.607 1.00 88.69 259 GLY A C 1
ATOM 1993 O O . GLY A 1 259 ? -11.497 5.492 18.376 1.00 88.69 259 GLY A O 1
ATOM 1994 N N . ARG A 1 260 ? -10.509 4.907 20.334 1.00 93.69 260 ARG A N 1
ATOM 1995 C CA . ARG A 1 260 ? -9.371 4.162 19.790 1.00 93.69 260 ARG A CA 1
ATOM 1996 C C . ARG A 1 260 ? -9.798 3.002 18.877 1.00 93.69 260 ARG A C 1
ATOM 1998 O O . ARG A 1 260 ? -10.883 2.440 19.067 1.00 93.69 260 ARG A O 1
ATOM 2005 N N . PRO A 1 261 ? -8.943 2.600 17.925 1.00 95.06 261 PRO A N 1
ATOM 2006 C CA . PRO A 1 261 ? -9.162 1.408 17.124 1.00 95.06 261 PRO A CA 1
ATOM 2007 C C . PRO A 1 261 ? -9.157 0.142 17.985 1.00 95.06 261 PRO A C 1
ATOM 2009 O O . PRO A 1 261 ? -8.501 0.056 19.024 1.00 95.06 261 PRO A O 1
ATOM 2012 N N . THR A 1 262 ? -9.889 -0.859 17.511 1.00 91.25 262 THR A N 1
ATOM 2013 C CA . THR A 1 262 ? -9.990 -2.198 18.109 1.00 91.25 262 THR A CA 1
ATOM 2014 C C . THR A 1 262 ? -9.237 -3.256 17.306 1.00 91.25 262 THR A C 1
ATOM 2016 O O . THR A 1 262 ? -9.050 -4.369 17.789 1.00 91.25 262 THR A O 1
ATOM 2019 N N . GLY A 1 263 ? -8.787 -2.913 16.099 1.00 95.06 263 GLY A N 1
ATOM 2020 C CA . GLY A 1 263 ? -7.872 -3.702 15.285 1.00 95.06 263 GLY A CA 1
ATOM 2021 C C . GLY A 1 263 ? -6.941 -2.798 14.481 1.00 95.06 263 GLY A C 1
ATOM 2022 O O . GLY A 1 263 ? -7.198 -1.604 14.327 1.00 95.06 263 GLY A O 1
ATOM 2023 N N . VAL A 1 264 ? -5.855 -3.358 13.961 1.00 96.88 264 VAL A N 1
ATOM 2024 C CA . VAL A 1 264 ? -4.911 -2.620 13.115 1.00 96.88 264 VAL A CA 1
ATOM 2025 C C . VAL A 1 264 ? -4.350 -3.520 12.016 1.00 96.88 264 VAL A C 1
ATOM 2027 O O . VAL A 1 264 ? -4.039 -4.689 12.245 1.00 96.88 264 VAL A O 1
ATOM 2030 N N . LEU A 1 265 ? -4.238 -2.986 10.805 1.00 97.81 265 LEU A N 1
ATOM 2031 C CA . LEU A 1 265 ? -3.551 -3.635 9.691 1.00 97.81 265 LEU A CA 1
ATOM 2032 C C . LEU A 1 265 ? -2.234 -2.900 9.467 1.00 97.81 265 LEU A C 1
ATOM 2034 O O . LEU A 1 265 ? -2.244 -1.680 9.348 1.00 97.81 265 LEU A O 1
ATOM 2038 N N . TRP A 1 266 ? -1.125 -3.624 9.431 1.00 97.62 266 TRP A N 1
ATOM 2039 C CA . TRP A 1 266 ? 0.212 -3.070 9.242 1.00 97.62 266 TRP A CA 1
ATOM 2040 C C . TRP A 1 266 ? 0.707 -3.375 7.839 1.00 97.62 266 TRP A C 1
ATOM 2042 O O . TRP A 1 266 ? 0.528 -4.492 7.360 1.00 97.62 266 TRP A O 1
ATOM 2052 N N . MET A 1 267 ? 1.350 -2.402 7.211 1.00 97.44 267 MET A N 1
ATOM 2053 C CA . MET A 1 267 ? 1.918 -2.502 5.874 1.00 97.44 267 MET A CA 1
ATOM 2054 C C . MET A 1 267 ? 3.399 -2.200 6.018 1.00 97.44 267 MET A C 1
ATOM 2056 O O . MET A 1 267 ? 3.759 -1.130 6.514 1.00 97.44 267 MET A O 1
ATOM 2060 N N . LEU A 1 268 ? 4.230 -3.176 5.667 1.00 95.62 268 LEU A N 1
ATOM 2061 C CA . LEU A 1 268 ? 5.680 -3.071 5.722 1.00 95.62 268 LEU A CA 1
ATOM 2062 C C . LEU A 1 268 ? 6.260 -3.248 4.324 1.00 95.62 268 LEU A C 1
ATOM 2064 O O . LEU A 1 268 ? 5.877 -4.158 3.582 1.00 95.62 268 LEU A O 1
ATOM 2068 N N . ASP A 1 269 ? 7.226 -2.399 4.005 1.00 94.56 269 ASP A N 1
ATOM 2069 C CA . ASP A 1 269 ? 7.947 -2.436 2.747 1.00 94.56 269 ASP A CA 1
ATOM 2070 C C . ASP A 1 269 ? 9.195 -3.298 2.923 1.00 94.56 269 ASP A C 1
ATOM 2072 O O . ASP A 1 269 ? 10.206 -2.873 3.488 1.00 94.56 269 ASP A O 1
ATOM 2076 N N . SER A 1 270 ? 9.133 -4.536 2.440 1.00 92.81 270 SER A N 1
ATOM 2077 C CA . SER A 1 270 ? 10.290 -5.427 2.469 1.00 92.81 270 SER A CA 1
ATOM 2078 C C . SER A 1 270 ? 11.384 -5.026 1.477 1.00 92.81 270 SER A C 1
ATOM 2080 O O . SER A 1 270 ? 12.389 -5.714 1.387 1.00 92.81 270 SER A O 1
ATOM 2082 N N . GLY A 1 271 ? 11.227 -3.940 0.725 1.00 90.81 271 GLY A N 1
ATOM 2083 C CA . GLY A 1 271 ? 12.208 -3.454 -0.229 1.00 90.81 271 GLY A CA 1
ATOM 2084 C C . GLY A 1 271 ? 12.383 -4.364 -1.442 1.00 90.81 271 GLY A C 1
ATOM 2085 O O . GLY A 1 271 ? 11.800 -5.442 -1.565 1.00 90.81 271 GLY A O 1
ATOM 2086 N N . LYS A 1 272 ? 13.226 -3.906 -2.367 1.00 90.56 272 LYS A N 1
ATOM 2087 C CA . LYS A 1 272 ? 13.482 -4.590 -3.636 1.00 90.56 272 LYS A CA 1
ATOM 2088 C C . LYS A 1 272 ? 14.510 -5.706 -3.526 1.00 90.56 272 LYS A C 1
ATOM 2090 O O . LYS A 1 272 ? 14.236 -6.864 -3.822 1.00 90.56 272 LYS A O 1
ATOM 2095 N N . GLU A 1 273 ? 15.716 -5.352 -3.120 1.00 89.44 273 GLU A N 1
ATOM 2096 C CA . GLU A 1 273 ? 16.858 -6.252 -3.146 1.00 89.44 273 GLU A CA 1
ATOM 2097 C C . GLU A 1 273 ? 17.879 -5.864 -2.085 1.00 89.44 273 GLU A C 1
ATOM 2099 O O . GLU A 1 273 ? 17.813 -4.792 -1.483 1.00 89.44 273 GLU A O 1
ATOM 2104 N N . ASN A 1 274 ? 18.857 -6.742 -1.905 1.00 87.69 274 ASN A N 1
ATOM 2105 C CA . ASN A 1 274 ? 20.037 -6.526 -1.087 1.00 87.69 274 ASN A CA 1
ATOM 2106 C C . ASN A 1 274 ? 19.727 -6.252 0.393 1.00 87.69 274 ASN A C 1
ATOM 2108 O O . ASN A 1 274 ? 20.280 -5.321 0.986 1.00 87.69 274 ASN A O 1
ATOM 2112 N N . CYS A 1 275 ? 18.862 -7.083 0.990 1.00 87.44 275 CYS A N 1
ATOM 2113 C CA . CYS A 1 275 ? 18.561 -7.068 2.424 1.00 87.44 275 CYS A CA 1
ATOM 2114 C C . CYS A 1 275 ? 19.846 -6.948 3.259 1.00 87.44 275 CYS A C 1
ATOM 2116 O O . CYS A 1 275 ? 20.708 -7.825 3.215 1.00 87.44 275 CYS A O 1
ATOM 2118 N N . MET A 1 276 ? 19.988 -5.850 4.008 1.00 83.38 276 MET A N 1
ATOM 2119 C CA . MET A 1 276 ? 21.148 -5.586 4.875 1.00 83.38 276 MET A CA 1
ATOM 2120 C C . MET A 1 276 ? 22.511 -5.734 4.162 1.00 83.38 276 MET A C 1
ATOM 2122 O O . MET A 1 276 ? 23.506 -6.128 4.768 1.00 83.38 276 MET A O 1
ATOM 2126 N N . GLY A 1 277 ? 22.564 -5.435 2.860 1.00 84.88 277 GLY A N 1
ATOM 2127 C CA . GLY A 1 277 ? 23.774 -5.549 2.039 1.00 84.88 277 GLY A CA 1
ATOM 2128 C C . GLY A 1 277 ? 24.093 -6.966 1.545 1.00 84.88 277 GLY A C 1
ATOM 2129 O O . GLY A 1 277 ? 25.113 -7.161 0.883 1.00 84.88 277 GLY A O 1
ATOM 2130 N N . LEU A 1 278 ? 23.241 -7.955 1.826 1.00 86.88 278 LEU A N 1
ATOM 2131 C CA . LEU A 1 278 ? 23.389 -9.326 1.338 1.00 86.88 278 LEU A CA 1
ATOM 2132 C C . LEU A 1 278 ? 22.697 -9.492 -0.012 1.00 86.88 278 LEU A C 1
ATOM 2134 O O . LEU A 1 278 ? 21.508 -9.221 -0.132 1.00 86.88 278 LEU A O 1
ATOM 2138 N N . LYS A 1 279 ? 23.423 -10.000 -1.016 1.00 89.81 279 LYS A N 1
ATOM 2139 C CA . LYS A 1 279 ? 22.870 -10.249 -2.355 1.00 89.81 279 LYS A CA 1
ATOM 2140 C C . LYS A 1 279 ? 21.628 -11.144 -2.277 1.00 89.81 279 LYS A C 1
ATOM 2142 O O . LYS A 1 279 ? 21.720 -12.286 -1.832 1.00 89.81 279 LYS A O 1
ATOM 2147 N N . GLY A 1 280 ? 20.505 -10.654 -2.791 1.00 88.50 280 GLY A N 1
ATOM 2148 C CA . GLY A 1 280 ? 19.227 -11.362 -2.779 1.00 88.50 280 GLY A CA 1
ATOM 2149 C C . GLY A 1 280 ? 18.052 -10.394 -2.789 1.00 88.50 280 GLY A C 1
ATOM 2150 O O . GLY A 1 280 ? 18.221 -9.220 -3.114 1.00 88.50 280 GLY A O 1
ATOM 2151 N N . TRP A 1 281 ? 16.873 -10.887 -2.420 1.00 90.88 281 TRP A N 1
ATOM 2152 C CA . TRP A 1 281 ? 15.681 -10.059 -2.247 1.00 90.88 281 TRP A CA 1
ATOM 2153 C C . TRP A 1 281 ? 15.783 -9.158 -1.009 1.00 90.88 281 TRP A C 1
ATOM 2155 O O . TRP A 1 281 ? 16.650 -9.350 -0.150 1.00 90.88 281 TRP A O 1
ATOM 2165 N N . GLY A 1 282 ? 14.934 -8.134 -0.956 1.00 91.00 282 GLY A N 1
ATOM 2166 C CA . GLY A 1 282 ? 14.838 -7.234 0.190 1.00 91.00 282 GLY A CA 1
ATOM 2167 C C . GLY A 1 282 ? 14.333 -7.923 1.469 1.00 91.00 282 GLY A C 1
ATOM 2168 O O . GLY A 1 282 ? 13.971 -9.099 1.479 1.00 91.00 282 GLY A O 1
ATOM 2169 N N . CYS A 1 283 ? 14.343 -7.186 2.576 1.00 91.94 283 CYS A N 1
ATOM 2170 C CA . CYS A 1 283 ? 13.684 -7.558 3.824 1.00 91.94 283 CYS A CA 1
ATOM 2171 C C . CYS A 1 283 ? 13.170 -6.309 4.551 1.00 91.94 283 CYS A C 1
ATOM 2173 O O . CYS A 1 283 ? 13.631 -5.197 4.289 1.00 91.94 283 CYS A O 1
ATOM 2175 N N . ALA A 1 284 ? 12.250 -6.497 5.502 1.00 91.12 284 ALA A N 1
ATOM 2176 C CA . ALA A 1 284 ? 11.884 -5.434 6.433 1.00 91.12 284 ALA A CA 1
ATOM 2177 C C . ALA A 1 284 ? 13.126 -4.978 7.218 1.00 91.12 284 ALA A C 1
ATOM 2179 O O . ALA A 1 284 ? 13.854 -5.800 7.781 1.00 91.12 284 ALA A O 1
ATOM 2180 N N . THR A 1 285 ? 13.373 -3.671 7.237 1.00 91.75 285 THR A N 1
ATOM 2181 C CA . THR A 1 285 ? 14.574 -3.085 7.842 1.00 91.75 285 THR A CA 1
ATOM 2182 C C . THR A 1 285 ? 14.408 -2.858 9.348 1.00 91.75 285 THR A C 1
ATOM 2184 O O . THR A 1 285 ? 13.298 -2.851 9.884 1.00 91.75 285 THR A O 1
ATOM 2187 N N . GLU A 1 286 ? 15.523 -2.685 10.063 1.00 91.69 286 GLU A N 1
ATOM 2188 C CA . GLU A 1 286 ? 15.513 -2.518 11.524 1.00 91.69 286 GLU A CA 1
ATOM 2189 C C . GLU A 1 286 ? 14.712 -1.285 11.968 1.00 91.69 286 GLU A C 1
ATOM 2191 O O . GLU A 1 286 ? 13.889 -1.384 12.874 1.00 91.69 286 GLU A O 1
ATOM 2196 N N . ASP A 1 287 ? 14.849 -0.163 11.265 1.00 94.88 287 ASP A N 1
ATOM 2197 C CA . ASP A 1 287 ? 14.092 1.066 11.519 1.00 94.88 287 ASP A CA 1
ATOM 2198 C C . ASP A 1 287 ? 12.579 0.900 11.284 1.00 94.88 287 ASP A C 1
ATOM 2200 O O . ASP A 1 287 ? 11.777 1.475 12.019 1.00 94.88 287 ASP A O 1
ATOM 2204 N N . GLN A 1 288 ? 12.157 0.059 10.331 1.00 95.12 288 GLN A N 1
ATOM 2205 C CA . GLN A 1 288 ? 10.742 -0.305 10.166 1.00 95.12 288 GLN A CA 1
ATOM 2206 C C . GLN A 1 288 ? 10.224 -1.124 11.350 1.00 95.12 288 GLN A C 1
ATOM 2208 O O . GLN A 1 288 ? 9.101 -0.915 11.812 1.00 95.12 288 GLN A O 1
ATOM 2213 N N . ILE A 1 289 ? 11.038 -2.049 11.866 1.00 94.19 289 ILE A N 1
ATOM 2214 C CA . ILE A 1 289 ? 10.692 -2.870 13.033 1.00 94.19 289 ILE A CA 1
ATOM 2215 C C . ILE A 1 289 ? 10.614 -2.000 14.294 1.00 94.19 289 ILE A C 1
ATOM 2217 O O . ILE A 1 289 ? 9.704 -2.172 15.110 1.00 94.19 289 ILE A O 1
ATOM 2221 N N . GLU A 1 290 ? 11.545 -1.065 14.470 1.00 96.38 290 GLU A N 1
ATOM 2222 C CA . GLU A 1 290 ? 11.528 -0.090 15.563 1.00 96.38 290 GLU A CA 1
ATOM 2223 C C . GLU A 1 290 ? 10.316 0.833 15.474 1.00 96.38 290 GLU A C 1
ATOM 2225 O O . GLU A 1 290 ? 9.606 1.013 16.469 1.00 96.38 290 GLU A O 1
ATOM 2230 N N . TRP A 1 291 ? 10.017 1.348 14.280 1.00 97.06 291 TRP A N 1
ATOM 2231 C CA . TRP A 1 291 ? 8.806 2.120 14.031 1.00 97.06 291 TRP A CA 1
ATOM 2232 C C . TRP A 1 291 ? 7.557 1.314 14.397 1.00 97.06 291 TRP A C 1
ATOM 2234 O O . TRP A 1 291 ? 6.749 1.792 15.193 1.00 97.06 291 TRP A O 1
ATOM 2244 N N . PHE A 1 292 ? 7.432 0.074 13.915 1.00 96.44 292 PHE A N 1
ATOM 2245 C CA . PHE A 1 292 ? 6.306 -0.808 14.225 1.00 96.44 292 PHE A CA 1
ATOM 2246 C C . PHE A 1 292 ? 6.131 -0.983 15.737 1.00 96.44 292 PHE A C 1
ATOM 2248 O O . PHE A 1 292 ? 5.036 -0.771 16.256 1.00 96.44 292 PHE A O 1
ATOM 2255 N N . LYS A 1 293 ? 7.213 -1.301 16.464 1.00 96.56 293 LYS A N 1
ATOM 2256 C CA . LYS A 1 293 ? 7.189 -1.443 17.930 1.00 96.56 293 LYS A CA 1
ATOM 2257 C C . LYS A 1 293 ? 6.749 -0.145 18.606 1.00 96.56 293 LYS A C 1
ATOM 2259 O O . LYS A 1 293 ? 5.872 -0.177 19.464 1.00 96.56 293 LYS A O 1
ATOM 2264 N N . SER A 1 294 ? 7.301 0.993 18.182 1.00 97.19 294 SER A N 1
ATOM 2265 C CA . SER A 1 294 ? 6.959 2.307 18.741 1.00 97.19 294 SER A CA 1
ATOM 2266 C C . SER A 1 294 ? 5.477 2.649 18.560 1.00 97.19 294 SER A C 1
ATOM 2268 O O . SER A 1 294 ? 4.836 3.143 19.486 1.00 97.19 294 SER A O 1
ATOM 2270 N N . GLN A 1 295 ? 4.909 2.342 17.389 1.00 97.44 295 GLN A N 1
ATOM 2271 C CA . GLN A 1 295 ? 3.497 2.570 17.112 1.00 97.44 295 GLN A CA 1
ATOM 2272 C C . GLN A 1 295 ? 2.629 1.591 17.899 1.00 97.44 295 GLN A C 1
ATOM 2274 O O . GLN A 1 295 ? 1.647 2.014 18.503 1.00 97.44 295 GLN A O 1
ATOM 2279 N N . ALA A 1 296 ? 3.001 0.310 17.949 1.00 96.06 296 ALA A N 1
ATOM 2280 C CA . ALA A 1 296 ? 2.272 -0.720 18.683 1.00 96.06 296 ALA A CA 1
ATOM 2281 C C . ALA A 1 296 ? 2.227 -0.460 20.199 1.00 96.06 296 ALA A C 1
ATOM 2283 O O . ALA A 1 296 ? 1.232 -0.799 20.835 1.00 96.06 296 ALA A O 1
ATOM 2284 N N . ASP A 1 297 ? 3.249 0.181 20.772 1.00 96.62 297 ASP A N 1
ATOM 2285 C CA . ASP A 1 297 ? 3.303 0.554 22.193 1.00 96.62 297 ASP A CA 1
ATOM 2286 C C . ASP A 1 297 ? 2.693 1.932 22.510 1.00 96.62 297 ASP A C 1
ATOM 2288 O O . ASP A 1 297 ? 2.629 2.324 23.680 1.00 96.62 297 ASP A O 1
ATOM 2292 N N . SER A 1 298 ? 2.212 2.660 21.498 1.00 96.62 298 SER A N 1
ATOM 2293 C CA . SER A 1 298 ? 1.626 3.994 21.663 1.00 96.62 298 SER A CA 1
ATOM 2294 C C . SER A 1 298 ? 0.317 3.997 22.461 1.00 96.62 298 SER A C 1
ATOM 2296 O O . SER A 1 298 ? -0.439 3.021 22.488 1.00 96.62 298 SER A O 1
ATOM 2298 N N . ASP A 1 299 ? -0.034 5.157 23.018 1.00 95.56 299 ASP A N 1
ATOM 2299 C CA . ASP A 1 299 ? -1.326 5.398 23.673 1.00 95.56 299 ASP A CA 1
ATOM 2300 C C . ASP A 1 299 ? -2.539 5.260 22.739 1.00 95.56 299 ASP A C 1
ATOM 2302 O O . ASP A 1 299 ? -3.664 5.326 23.226 1.00 95.56 299 ASP A O 1
ATOM 2306 N N . GLU A 1 300 ? -2.353 5.026 21.437 1.00 94.25 300 GLU A N 1
ATOM 2307 C CA . GLU A 1 300 ? -3.429 4.769 20.468 1.00 94.25 300 GLU A CA 1
ATOM 2308 C C . GLU A 1 300 ? -3.584 3.273 20.144 1.00 94.25 300 GLU A C 1
ATOM 2310 O O . GLU A 1 300 ? -4.704 2.792 19.961 1.00 94.25 300 GLU A O 1
ATOM 2315 N N . LEU A 1 301 ? -2.483 2.509 20.116 1.00 95.69 301 LEU A N 1
ATOM 2316 C CA . LEU A 1 301 ? -2.476 1.115 19.642 1.00 95.69 301 LEU A CA 1
ATOM 2317 C C . LEU A 1 301 ? -2.041 0.084 20.685 1.00 95.69 301 LEU A C 1
ATOM 2319 O O . LEU A 1 301 ? -2.209 -1.111 20.453 1.00 95.69 301 LEU A O 1
ATOM 2323 N N . LYS A 1 302 ? -1.568 0.498 21.865 1.00 95.06 302 LYS A N 1
ATOM 2324 C CA . LYS A 1 302 ? -1.157 -0.436 22.922 1.00 95.06 302 LYS A CA 1
ATOM 2325 C C . LYS A 1 302 ? -2.257 -1.436 23.254 1.00 95.06 302 LYS A C 1
ATOM 2327 O O . LYS A 1 302 ? -3.359 -1.039 23.633 1.00 95.06 302 LYS A O 1
ATOM 2332 N N . GLY A 1 303 ? -1.948 -2.723 23.108 1.00 91.00 303 GLY A N 1
ATOM 2333 C CA . GLY A 1 303 ? -2.880 -3.832 23.336 1.00 91.00 303 GLY A CA 1
ATOM 2334 C C . GLY A 1 303 ? -3.881 -4.097 22.202 1.00 91.00 303 GLY A C 1
ATOM 2335 O O . GLY A 1 303 ? -4.677 -5.027 22.323 1.00 91.00 303 GLY A O 1
ATOM 2336 N N . VAL A 1 304 ? -3.846 -3.327 21.109 1.00 92.38 304 VAL A N 1
ATOM 2337 C CA . VAL A 1 304 ? -4.661 -3.563 19.909 1.00 92.38 304 VAL A CA 1
ATOM 2338 C C . VAL A 1 304 ? -4.036 -4.696 19.106 1.00 92.38 304 VAL A C 1
ATOM 2340 O O . VAL A 1 304 ? -2.835 -4.712 18.844 1.00 92.38 304 VAL A O 1
ATOM 2343 N N . GLN A 1 305 ? -4.855 -5.667 18.720 1.00 91.06 305 GLN A N 1
ATOM 2344 C CA . GLN A 1 305 ? -4.399 -6.787 17.906 1.00 91.06 305 GLN A CA 1
ATOM 2345 C C . GLN A 1 305 ? -4.374 -6.400 16.427 1.00 91.06 305 GLN A C 1
ATOM 2347 O O . GLN A 1 305 ? -5.188 -5.594 15.972 1.00 91.06 305 GLN A O 1
ATOM 2352 N N . GLY A 1 306 ? -3.463 -6.998 15.661 1.00 92.19 306 GLY A N 1
ATOM 2353 C CA . GLY A 1 306 ? -3.332 -6.662 14.253 1.00 92.19 306 GLY A CA 1
ATOM 2354 C C . GLY A 1 306 ? -2.761 -7.752 13.367 1.00 92.19 306 GLY A C 1
ATOM 2355 O O . GLY A 1 306 ? -2.288 -8.783 13.844 1.00 92.19 306 GLY A O 1
ATOM 2356 N N . ILE A 1 307 ? -2.827 -7.484 12.066 1.00 95.62 307 ILE A N 1
ATOM 2357 C CA . ILE A 1 307 ? -2.304 -8.327 10.987 1.00 95.62 307 ILE A CA 1
ATOM 2358 C C . ILE A 1 307 ? -1.212 -7.540 10.274 1.00 95.62 307 ILE A C 1
ATOM 2360 O O . ILE A 1 307 ? -1.405 -6.362 9.985 1.00 95.62 307 ILE A O 1
ATOM 2364 N N . VAL A 1 308 ? -0.080 -8.184 9.999 1.00 95.88 308 VAL A N 1
ATOM 2365 C CA . VAL A 1 308 ? 1.022 -7.589 9.239 1.00 95.88 308 VAL A CA 1
ATOM 2366 C C . VAL A 1 308 ? 0.989 -8.107 7.808 1.00 95.88 308 VAL A C 1
ATOM 2368 O O . VAL A 1 308 ? 0.952 -9.317 7.590 1.00 95.88 308 VAL A O 1
ATOM 2371 N N . PHE A 1 309 ? 1.019 -7.180 6.859 1.00 96.56 309 PHE A N 1
ATOM 2372 C CA . PHE A 1 309 ? 1.194 -7.414 5.435 1.00 96.56 309 PHE A CA 1
ATOM 2373 C C . PHE A 1 309 ? 2.604 -6.990 5.041 1.00 96.56 309 PHE A C 1
ATOM 2375 O O . PHE A 1 309 ? 3.018 -5.851 5.265 1.00 96.56 309 PHE A O 1
ATOM 2382 N N . VAL A 1 310 ? 3.344 -7.944 4.493 1.00 95.19 310 VAL A N 1
ATOM 2383 C CA . VAL A 1 310 ? 4.707 -7.788 3.995 1.00 95.19 310 VAL A CA 1
ATOM 2384 C C . VAL A 1 310 ? 4.836 -8.692 2.774 1.00 95.19 310 VAL A C 1
ATOM 2386 O O . VAL A 1 310 ? 4.310 -9.809 2.778 1.00 95.19 310 VAL A O 1
ATOM 2389 N N . HIS A 1 311 ? 5.467 -8.195 1.712 1.00 95.50 311 HIS A N 1
ATOM 2390 C CA . HIS A 1 311 ? 5.543 -8.933 0.455 1.00 95.50 311 HIS A CA 1
ATOM 2391 C C . HIS A 1 311 ? 6.576 -10.064 0.528 1.00 95.50 311 HIS A C 1
ATOM 2393 O O . HIS A 1 311 ? 6.219 -11.238 0.433 1.00 95.50 311 HIS A O 1
ATOM 2399 N N . ILE A 1 312 ? 7.848 -9.731 0.778 1.00 92.50 312 ILE A N 1
ATOM 2400 C CA . ILE A 1 312 ? 8.884 -10.743 1.003 1.00 92.50 312 ILE A CA 1
ATOM 2401 C C . ILE A 1 312 ? 8.759 -11.221 2.453 1.00 92.50 312 ILE A C 1
ATOM 2403 O O . ILE A 1 312 ? 8.906 -10.412 3.377 1.00 92.50 312 ILE A O 1
ATOM 2407 N N . PRO A 1 313 ? 8.479 -12.515 2.683 1.00 85.12 313 PRO A N 1
ATOM 2408 C CA . PRO A 1 313 ? 8.277 -13.030 4.025 1.00 85.12 313 PRO A CA 1
ATOM 2409 C C . PRO A 1 313 ? 9.556 -12.928 4.859 1.00 85.12 313 PRO A C 1
ATOM 2411 O O . PRO A 1 313 ? 10.674 -12.875 4.342 1.00 85.12 313 PRO A O 1
ATOM 2414 N N . LEU A 1 314 ? 9.378 -12.938 6.180 1.00 76.25 314 LEU A N 1
ATOM 2415 C CA . LEU A 1 314 ? 10.495 -13.028 7.113 1.00 76.25 314 LEU A CA 1
ATOM 2416 C C . LEU A 1 314 ? 11.282 -14.318 6.850 1.00 76.25 314 LEU A C 1
ATOM 2418 O O . LEU A 1 314 ? 10.692 -15.369 6.603 1.00 76.25 314 LEU A O 1
ATOM 2422 N N . GLN A 1 315 ? 12.609 -14.231 6.912 1.00 67.12 315 GLN A N 1
ATOM 2423 C CA . GLN A 1 315 ? 13.457 -15.419 6.868 1.00 67.12 315 GLN A CA 1
ATOM 2424 C C . GLN A 1 315 ? 13.230 -16.238 8.151 1.00 67.12 315 GLN A C 1
ATOM 2426 O O . GLN A 1 315 ? 13.294 -15.678 9.248 1.00 67.12 315 GLN A O 1
ATOM 2431 N N . GLU A 1 316 ? 12.924 -17.530 7.999 1.00 47.44 316 GLU A N 1
ATOM 2432 C CA . GLU A 1 316 ? 12.702 -18.487 9.099 1.00 47.44 316 GLU A CA 1
ATOM 2433 C C . GLU A 1 316 ? 13.971 -19.254 9.488 1.00 47.44 316 GLU A C 1
ATOM 2435 O O . GLU A 1 316 ? 14.766 -19.602 8.582 1.00 47.44 316 GLU A O 1
#

Radius of gyration: 25.4 Å; chains: 1; bounding box: 65×82×68 Å

Organism: Perkinsus olseni (NCBI:txid32597)

Foldseek 3Di:
DDDDDDDDDDQAKEWEQEDEDDPDDDPDDDDPDDPPSTDTDDDDDDDDDPDDDDDDDDDDDDDDDDDDDDDDDDDDDDDDDDDDDDDDDDDPPPPPPPPPPPPPPLPQDAAAQEPVPSYAYEYEYEQLAFLPDDVSLVVSQVVVLVCCVVRVGLAYEDLANLHAQVSQDPVCLVVLHRPVVLVVSLCSSCVNCQVVVHAYEYAYDLRQFHHPSNPRALQVSQVCNVVVGSRYPFDAADPPADDGTFDKRAYDSYPPDDAAGQEMETHFHQYNACDVNNGGGGGGDPSSVVVVVVVCCDPRNPPRYYHYRHNDDDDD